Protein AF-A0A7S0VS73-F1 (afdb_monomer_lite)

pLDDT: mean 84.24, std 13.71, range [42.16, 97.25]

Organism: NCBI:txid464990

Foldseek 3Di:
DPPVPWDWDWAQAKDKDAPDPVLQCVVQQDPPPDAAEDEAEDEDPPQFFDQPLVPDPCVVRSIGIGHGRKIKTQPDDWDWDQDPNGIHTYTYIYIDHPPVDDDPQCVLQVLLVVLLVVLVVLLVVLVVVLVVVPPPDDPDPPDVCVVVVLSVVSVVLSVVSVPDDSNQCVPVVSVVVSVVVSVVSSVVSVVVVVVVVVVVD

Secondary structure (DSSP, 8-state):
--TTS--EEEE-S-EEEES-HHHHHHTT--TTSPPEEEEEEE--SSSPPEE-TTT-S-GGG-EEEEPTTEEEEE-S--EEEEETTEEEEEEEEEEE--TTPPPHHHHHHHHHHHHHHHHHHHHHHHHHHHHHT----SSS---HHHHHHHHHHHHHHHHHHHHS-HHHHTSHHHHHHHHHHHHHHHHHHHHHHHHHHHTT-

Structure (mmCIF, N/CA/C/O backbone):
data_AF-A0A7S0VS73-F1
#
_entry.id   AF-A0A7S0VS73-F1
#
loop_
_atom_site.group_PDB
_atom_site.id
_atom_site.type_symbol
_atom_site.label_atom_id
_atom_site.label_alt_id
_atom_site.label_comp_id
_atom_site.label_asym_id
_atom_site.label_entity_id
_atom_site.label_seq_id
_atom_site.pdbx_PDB_ins_code
_atom_site.Cartn_x
_atom_site.Cartn_y
_atom_site.Cartn_z
_atom_site.occupancy
_atom_site.B_iso_or_equiv
_atom_site.auth_seq_id
_atom_site.auth_comp_id
_atom_site.auth_asym_id
_atom_site.auth_atom_id
_atom_site.pdbx_PDB_model_num
ATOM 1 N N . SER A 1 1 ? -2.952 15.881 23.500 1.00 66.25 1 SER A N 1
ATOM 2 C CA . SER A 1 1 ? -2.900 16.396 22.123 1.00 66.25 1 SER A CA 1
ATOM 3 C C . SER A 1 1 ? -1.443 16.527 21.759 1.00 66.25 1 SER A C 1
ATOM 5 O O . SER A 1 1 ? -0.664 16.840 22.656 1.00 66.25 1 SER A O 1
ATOM 7 N N . ASP A 1 2 ? -1.074 16.268 20.514 1.00 79.00 2 ASP A N 1
ATOM 8 C CA . ASP A 1 2 ? 0.262 16.590 20.019 1.00 79.00 2 ASP A CA 1
ATOM 9 C C . ASP A 1 2 ? 0.428 18.109 19.803 1.00 79.00 2 ASP A C 1
ATOM 11 O O . ASP A 1 2 ? -0.462 18.906 20.124 1.00 79.00 2 ASP A O 1
ATOM 15 N N . GLN A 1 3 ? 1.583 18.510 19.266 1.00 79.19 3 GLN A N 1
ATOM 16 C CA . GLN A 1 3 ? 1.916 19.910 18.974 1.00 79.19 3 GLN A CA 1
ATOM 17 C C . GLN A 1 3 ? 0.973 20.553 17.942 1.00 79.19 3 GLN A C 1
ATOM 19 O O . GLN A 1 3 ? 0.845 21.774 17.913 1.00 79.19 3 GLN A O 1
ATOM 24 N N . ASN A 1 4 ? 0.276 19.741 17.144 1.00 78.12 4 ASN A N 1
ATOM 25 C CA . ASN A 1 4 ? -0.665 20.175 16.116 1.00 78.12 4 ASN A CA 1
ATOM 26 C C . ASN A 1 4 ? -2.122 20.140 16.611 1.00 78.12 4 ASN A C 1
ATOM 28 O O . ASN A 1 4 ? -3.047 20.353 15.831 1.00 78.12 4 ASN A O 1
ATOM 32 N N . GLY A 1 5 ? -2.351 19.853 17.897 1.00 80.00 5 GLY A N 1
ATOM 33 C CA . GLY A 1 5 ? -3.689 19.755 18.479 1.00 80.00 5 GLY A CA 1
ATOM 34 C C . GLY A 1 5 ? -4.418 18.444 18.171 1.00 80.00 5 GLY A C 1
ATOM 35 O O . GLY A 1 5 ? -5.541 18.263 18.647 1.00 80.00 5 GLY A O 1
ATOM 36 N N . CYS A 1 6 ? -3.782 17.505 17.466 1.00 78.88 6 CYS A N 1
ATOM 37 C CA . CYS A 1 6 ? -4.359 16.204 17.155 1.00 78.88 6 CYS A CA 1
ATOM 38 C C . CYS A 1 6 ? -4.375 15.328 18.413 1.00 78.88 6 CYS A C 1
ATOM 40 O O . CYS A 1 6 ? -3.466 15.359 19.253 1.00 78.88 6 CYS A O 1
ATOM 42 N N . LYS A 1 7 ? -5.445 14.554 18.590 1.00 90.69 7 LYS A N 1
ATOM 43 C CA . LYS A 1 7 ? -5.607 13.627 19.714 1.00 90.69 7 LYS A CA 1
ATOM 44 C C . LYS A 1 7 ? -5.851 12.245 19.142 1.00 90.69 7 LYS A C 1
ATOM 46 O O . LYS A 1 7 ? -6.908 11.996 18.582 1.00 90.69 7 LYS A O 1
ATOM 51 N N . GLY A 1 8 ? -4.878 11.361 19.284 1.00 90.88 8 GLY A N 1
ATOM 52 C CA . GLY A 1 8 ? -4.939 10.041 18.685 1.00 90.88 8 GLY A CA 1
ATOM 53 C C . GLY A 1 8 ? -3.765 9.173 19.096 1.00 90.88 8 GLY A C 1
ATOM 54 O O . GLY A 1 8 ? -2.918 9.598 19.886 1.00 90.88 8 GLY A O 1
ATOM 55 N N . VAL A 1 9 ? -3.746 7.960 18.564 1.00 91.62 9 VAL A N 1
ATOM 56 C CA . VAL A 1 9 ? -2.702 6.957 18.779 1.00 91.62 9 VAL A CA 1
ATOM 57 C C . VAL A 1 9 ? -2.487 6.158 17.498 1.00 91.62 9 VAL A C 1
ATOM 59 O O . VAL A 1 9 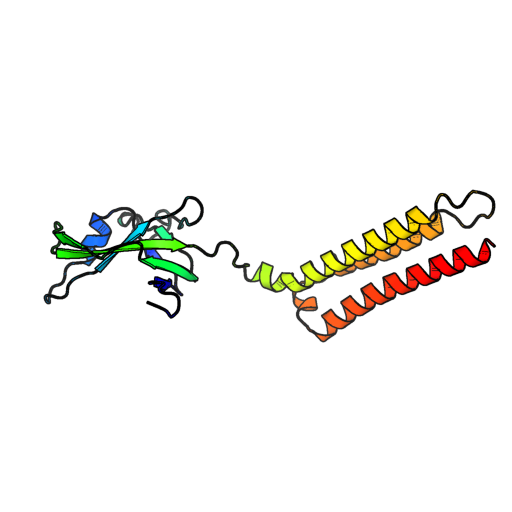? -3.377 6.069 16.656 1.00 91.62 9 VAL A O 1
ATOM 62 N N . VAL A 1 10 ? -1.312 5.552 17.369 1.00 91.44 10 VAL A N 1
ATOM 63 C CA . VAL A 1 10 ? -1.025 4.569 16.321 1.00 91.44 10 VAL A CA 1
ATOM 64 C C . VAL A 1 10 ? -0.957 3.202 16.978 1.00 91.44 10 VAL A C 1
ATOM 66 O O . VAL A 1 10 ? -0.183 3.014 17.917 1.00 91.44 10 VAL A O 1
A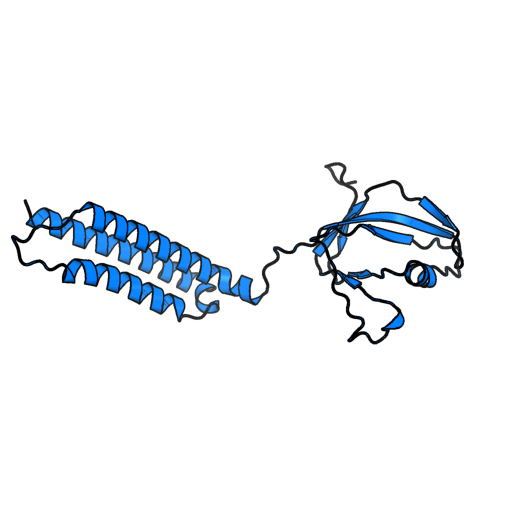TOM 69 N N . GLU A 1 11 ? -1.763 2.266 16.487 1.00 92.44 11 GLU A N 1
ATOM 70 C CA . GLU A 1 11 ? -1.707 0.873 16.913 1.00 92.44 11 GLU A CA 1
ATOM 71 C C . GLU A 1 11 ? -0.632 0.145 16.103 1.00 92.44 11 GLU A C 1
ATOM 73 O O . GLU A 1 11 ? -0.686 0.110 14.875 1.00 92.44 11 GLU A O 1
ATOM 78 N N . TYR A 1 12 ? 0.376 -0.401 16.780 1.00 90.00 12 TYR A N 1
ATOM 79 C CA . TYR A 1 12 ? 1.504 -1.066 16.121 1.00 90.00 12 TYR A CA 1
ATOM 80 C C . TYR A 1 12 ? 1.213 -2.532 15.805 1.00 90.00 12 TYR A C 1
ATOM 82 O O . TYR A 1 12 ? 1.850 -3.088 14.913 1.00 90.00 12 TYR A O 1
ATOM 90 N N . GLY A 1 13 ? 0.297 -3.162 16.541 1.00 91.19 13 GLY A N 1
ATOM 91 C CA . GLY A 1 13 ? -0.111 -4.544 16.339 1.00 91.19 13 GLY A CA 1
ATOM 92 C C . GLY A 1 13 ? -1.370 -4.684 15.488 1.00 91.19 13 GLY A C 1
ATOM 93 O O . GLY A 1 13 ? -1.942 -3.714 14.997 1.00 91.19 13 GLY A O 1
ATOM 94 N N . LEU A 1 14 ? -1.819 -5.929 15.328 1.00 93.25 14 LEU A N 1
ATOM 95 C CA . LEU A 1 14 ? -3.171 -6.200 14.846 1.00 93.25 14 LEU A CA 1
ATOM 96 C C . LEU A 1 14 ? -4.172 -5.746 15.909 1.00 93.25 14 LEU A C 1
ATOM 98 O O . LEU A 1 14 ? -4.031 -6.102 17.080 1.00 93.25 14 LEU A O 1
ATOM 102 N N . MET A 1 15 ? -5.191 -4.996 15.498 1.00 93.62 15 MET A N 1
ATOM 103 C CA . MET A 1 15 ? -6.240 -4.547 16.407 1.00 93.62 15 MET A CA 1
ATOM 104 C C . MET A 1 15 ? -7.495 -5.388 16.203 1.00 93.62 15 MET A C 1
ATOM 106 O O . MET A 1 15 ? -8.141 -5.307 15.157 1.00 93.62 15 MET A O 1
ATOM 110 N N . SER A 1 16 ? -7.838 -6.176 17.216 1.00 93.75 16 SER A N 1
ATOM 111 C CA . SER A 1 16 ? -9.082 -6.940 17.261 1.00 93.75 16 SER A CA 1
ATOM 112 C C . SER A 1 16 ? -10.244 -6.030 17.662 1.00 93.75 16 SER A C 1
ATOM 114 O O . SER A 1 16 ? -10.165 -5.305 18.656 1.00 93.75 16 SER A O 1
ATOM 116 N N . THR A 1 17 ? -11.311 -6.029 16.867 1.00 94.38 17 THR A N 1
ATOM 117 C CA . THR A 1 17 ? -12.522 -5.226 17.088 1.00 94.38 17 THR A CA 1
ATOM 118 C C . THR A 1 17 ? -13.767 -6.057 16.785 1.00 94.38 17 THR A C 1
ATOM 120 O O . THR A 1 17 ? -13.679 -7.124 16.189 1.00 94.38 17 THR A O 1
ATOM 123 N N . THR A 1 18 ? -14.947 -5.586 17.183 1.00 93.56 18 THR A N 1
ATOM 124 C CA . THR A 1 18 ? -16.222 -6.260 16.898 1.00 93.56 18 THR A CA 1
ATOM 125 C C . THR A 1 18 ? -17.276 -5.240 16.493 1.00 93.56 18 THR A C 1
ATOM 127 O O . THR A 1 18 ? -17.273 -4.103 16.971 1.00 93.56 18 THR A O 1
ATOM 130 N N . THR A 1 19 ? -18.199 -5.644 15.621 1.00 90.75 19 THR A N 1
ATOM 131 C CA . THR A 1 19 ? -19.398 -4.856 15.299 1.00 90.75 19 THR A CA 1
ATOM 132 C C . THR A 1 19 ? -20.494 -5.002 16.357 1.00 90.75 19 THR A C 1
ATOM 134 O O . THR A 1 19 ? -21.419 -4.191 16.399 1.00 90.75 19 THR A O 1
ATOM 137 N N . ALA A 1 20 ? -20.399 -6.008 17.231 1.00 90.69 20 ALA A N 1
ATOM 138 C CA . ALA A 1 20 ? -21.368 -6.264 18.287 1.00 90.69 20 ALA A CA 1
ATOM 139 C C . ALA A 1 20 ? -20.996 -5.502 19.572 1.00 90.69 20 ALA A C 1
ATOM 141 O O . ALA A 1 20 ? -20.111 -5.905 20.330 1.00 90.69 20 ALA A O 1
ATOM 142 N N . ARG A 1 21 ? -21.712 -4.406 19.863 1.00 87.31 21 ARG A N 1
ATOM 143 C CA . ARG A 1 21 ? -21.471 -3.570 21.059 1.00 87.31 21 ARG A CA 1
ATOM 144 C C . ARG A 1 21 ? -21.536 -4.367 22.368 1.00 87.31 21 ARG A C 1
ATOM 146 O O . ARG A 1 21 ? -20.730 -4.144 23.272 1.00 87.31 21 ARG A O 1
ATOM 153 N N . ASP A 1 22 ? -22.460 -5.316 22.460 1.00 87.00 22 ASP A N 1
ATOM 154 C CA . ASP A 1 22 ? -22.608 -6.170 23.642 1.00 87.00 22 ASP A CA 1
ATOM 155 C C . ASP A 1 22 ? -21.367 -7.046 23.870 1.00 87.00 22 ASP A C 1
ATOM 157 O O . ASP A 1 22 ? -20.925 -7.214 25.004 1.00 87.00 22 ASP A O 1
ATOM 161 N N . MET A 1 23 ? -20.720 -7.522 22.800 1.00 88.19 23 MET A N 1
ATOM 162 C CA . MET A 1 23 ? -19.474 -8.287 22.914 1.00 88.19 23 MET A CA 1
ATOM 163 C C . MET A 1 23 ? -18.313 -7.421 23.403 1.00 88.19 23 MET A C 1
ATOM 165 O O . MET A 1 23 ? -17.583 -7.840 24.300 1.00 88.19 23 MET A O 1
ATOM 169 N N . ALA A 1 24 ? -18.185 -6.185 22.910 1.00 86.56 24 ALA A N 1
ATOM 170 C CA . ALA A 1 24 ? -17.170 -5.250 23.402 1.00 86.56 24 ALA A CA 1
ATOM 171 C C . ALA A 1 24 ? -17.367 -4.915 24.895 1.00 86.56 24 ALA A C 1
ATOM 173 O O . ALA A 1 24 ? -16.414 -4.842 25.674 1.00 86.56 24 ALA A O 1
ATOM 174 N N . THR A 1 25 ? -18.619 -4.745 25.321 1.00 85.94 25 THR A N 1
ATOM 175 C CA . THR A 1 25 ? -18.954 -4.393 26.710 1.00 85.94 25 THR A CA 1
ATOM 176 C C . THR A 1 25 ? -18.922 -5.592 27.661 1.00 85.94 25 THR A C 1
ATOM 178 O O . THR A 1 25 ? -18.689 -5.412 28.854 1.00 85.94 25 THR A O 1
ATOM 181 N N . LYS A 1 26 ? -19.034 -6.831 27.172 1.00 82.38 26 LYS A N 1
ATOM 182 C CA . LYS A 1 26 ? -18.851 -8.049 27.983 1.00 82.38 26 LYS A CA 1
ATOM 183 C C . LYS A 1 26 ? -17.480 -8.097 28.670 1.00 82.38 26 LYS A C 1
ATOM 185 O O . LYS A 1 26 ? -17.372 -8.530 29.817 1.00 82.38 26 LYS A O 1
ATOM 190 N N . TYR A 1 27 ? -16.448 -7.582 28.003 1.00 75.00 27 TYR A N 1
ATOM 191 C CA . TYR A 1 27 ? -15.086 -7.467 28.538 1.00 75.00 27 TYR A CA 1
ATOM 192 C C . TYR A 1 27 ? -14.908 -6.326 29.551 1.00 75.00 27 TYR A C 1
ATOM 194 O O . TYR A 1 27 ? -13.864 -6.207 30.187 1.00 75.00 27 TYR A O 1
ATOM 202 N N . SER A 1 28 ? -15.939 -5.501 29.747 1.00 69.50 28 SER A N 1
ATOM 203 C CA . SER A 1 28 ? -15.905 -4.310 30.600 1.00 69.50 28 SER A CA 1
ATOM 204 C C . SER A 1 28 ? -16.211 -4.577 32.081 1.00 69.50 28 SER A C 1
ATOM 206 O O . SER A 1 28 ? -16.206 -3.644 32.891 1.00 69.50 28 SER A O 1
ATOM 208 N N . LEU A 1 29 ? -16.459 -5.839 32.457 1.00 64.56 29 LEU A N 1
ATOM 209 C CA . LEU A 1 29 ? -16.772 -6.254 33.827 1.00 64.56 29 LEU A CA 1
ATOM 210 C C . LEU A 1 29 ? -15.588 -5.995 34.764 1.00 64.56 29 LEU A C 1
ATOM 212 O O . LEU A 1 29 ? -14.685 -6.812 34.942 1.00 64.56 29 LEU A O 1
ATOM 216 N N . SER A 1 30 ? -15.615 -4.838 35.406 1.00 55.69 30 SER A N 1
ATOM 217 C CA . SER A 1 30 ? -14.577 -4.419 36.332 1.00 55.69 30 SER A CA 1
ATOM 218 C C . SER A 1 30 ? -14.937 -4.901 37.733 1.00 55.69 30 SER A C 1
ATOM 220 O O . SER A 1 30 ? -15.723 -4.262 38.428 1.00 55.69 30 SER A O 1
ATOM 222 N N . LYS A 1 31 ? -14.358 -6.029 38.165 1.00 56.47 31 LYS A N 1
ATOM 223 C CA . LYS A 1 31 ? -14.542 -6.554 39.533 1.00 56.47 31 LYS A CA 1
ATOM 224 C C . LYS A 1 31 ? -14.008 -5.615 40.633 1.00 56.47 31 LYS A C 1
ATOM 226 O O . LYS A 1 31 ? -14.433 -5.745 41.773 1.00 56.47 31 LYS A O 1
ATOM 231 N N . ASP A 1 32 ? -13.184 -4.621 40.277 1.00 58.50 32 ASP A N 1
ATOM 232 C CA . ASP A 1 32 ? -12.441 -3.770 41.225 1.00 58.50 32 ASP A CA 1
ATOM 233 C C . ASP A 1 32 ? -12.709 -2.257 41.076 1.00 58.50 32 ASP A C 1
ATOM 235 O O . ASP A 1 32 ? -11.829 -1.435 41.329 1.00 58.50 32 ASP A O 1
ATOM 239 N N . GLY A 1 33 ? -13.887 -1.843 40.594 1.00 55.84 33 GLY A N 1
ATOM 240 C CA . GLY A 1 33 ? -14.244 -0.413 40.501 1.00 55.84 33 GLY A CA 1
ATOM 241 C C . GLY A 1 33 ? -13.435 0.406 39.480 1.00 55.84 33 GLY A C 1
ATOM 242 O O . GLY A 1 33 ? -13.584 1.628 39.401 1.00 55.84 33 GLY A O 1
ATOM 243 N N . LYS A 1 34 ? -12.596 -0.250 38.669 1.00 61.19 34 LYS A N 1
ATOM 244 C CA . LYS A 1 34 ? -11.994 0.348 37.472 1.00 61.19 34 LYS A CA 1
ATOM 245 C C . LYS A 1 34 ? -13.105 0.638 36.458 1.00 61.19 34 LYS A C 1
ATOM 247 O O . LYS A 1 34 ? -14.104 -0.066 36.408 1.00 61.19 34 LYS A O 1
ATOM 252 N N . ARG A 1 35 ? -12.976 1.714 35.686 1.00 68.44 35 ARG A N 1
ATOM 253 C CA . ARG A 1 35 ? -13.910 2.015 34.593 1.00 68.44 35 ARG A CA 1
ATOM 254 C C . ARG A 1 35 ? -13.337 1.404 33.327 1.00 68.44 35 ARG A C 1
ATOM 256 O O . ARG A 1 35 ? -12.191 1.695 32.991 1.00 68.44 35 ARG A O 1
ATOM 263 N N . ALA A 1 36 ? -14.107 0.560 32.657 1.00 83.12 36 ALA A N 1
ATOM 264 C CA . ALA A 1 36 ? -13.723 0.045 31.355 1.00 83.12 36 ALA A CA 1
ATOM 265 C C . ALA A 1 36 ? -13.861 1.132 30.284 1.00 83.12 36 ALA A C 1
ATOM 267 O O . ALA A 1 36 ? -14.746 1.990 30.369 1.00 83.12 36 ALA A O 1
ATOM 268 N N . THR A 1 37 ? -12.993 1.072 29.280 1.00 89.06 37 THR A N 1
ATOM 269 C CA . THR A 1 37 ? -13.001 1.982 28.135 1.00 89.06 37 THR A CA 1
ATOM 270 C C . THR A 1 37 ? -13.398 1.201 26.894 1.00 89.06 37 THR A C 1
ATOM 272 O O . THR A 1 37 ? -12.818 0.155 26.618 1.00 89.06 37 THR A O 1
ATOM 275 N N . VAL A 1 38 ? -14.360 1.725 26.142 1.00 92.31 38 VAL A N 1
ATOM 276 C CA . VAL A 1 38 ? -14.767 1.199 24.839 1.00 92.31 38 VAL A CA 1
ATOM 277 C C . VAL A 1 38 ? -14.377 2.223 23.781 1.00 92.31 38 VAL A C 1
ATOM 279 O O . VAL A 1 38 ? -14.784 3.383 23.852 1.00 92.31 38 VAL A O 1
ATOM 282 N N . PHE A 1 39 ? -13.583 1.796 22.802 1.00 94.44 39 PHE A N 1
ATOM 283 C CA . PHE A 1 39 ? -13.284 2.600 21.622 1.00 94.44 39 PHE A CA 1
ATOM 284 C C . PHE A 1 39 ? -14.377 2.368 20.583 1.00 94.44 39 PHE A C 1
ATOM 286 O O . PHE A 1 39 ? -14.513 1.271 20.046 1.00 94.44 39 PHE A O 1
ATOM 293 N N . GLU A 1 40 ? -15.182 3.394 20.328 1.00 94.81 40 GLU A N 1
ATOM 294 C CA . GLU A 1 40 ? -16.194 3.368 19.276 1.00 94.81 40 GLU A CA 1
ATOM 295 C C . GLU A 1 40 ? -15.560 3.908 18.000 1.00 94.81 40 GLU A C 1
ATOM 297 O O . GLU A 1 40 ? -15.368 5.113 17.853 1.00 94.81 40 GLU A O 1
ATOM 302 N N . ILE A 1 41 ? -15.163 2.998 17.114 1.00 95.50 41 ILE A N 1
ATOM 303 C CA . ILE A 1 41 ? -14.351 3.322 15.944 1.00 95.50 41 ILE A CA 1
ATOM 304 C C . ILE A 1 41 ? -15.255 3.443 14.719 1.00 95.50 41 ILE A C 1
ATOM 306 O O . ILE A 1 41 ? -15.821 2.460 14.243 1.00 95.50 41 ILE A O 1
ATOM 310 N N . GLU A 1 42 ? -15.358 4.653 14.182 1.00 94.00 42 GLU A N 1
ATOM 311 C CA . GLU A 1 42 ? -15.970 4.911 12.887 1.00 94.00 42 GLU A CA 1
ATOM 312 C C . GLU A 1 42 ? -15.029 4.456 11.765 1.00 94.00 42 GLU A C 1
ATOM 314 O O . GLU A 1 42 ? -13.848 4.822 11.719 1.00 94.00 42 GLU A O 1
ATOM 319 N N . VAL A 1 43 ? -15.575 3.660 10.846 1.00 92.00 43 VAL A N 1
ATOM 320 C CA . VAL A 1 43 ? -14.838 3.025 9.753 1.00 92.00 43 VAL A CA 1
ATOM 321 C C . VAL A 1 43 ? -15.286 3.611 8.417 1.00 92.00 43 VAL A C 1
ATOM 323 O O . VAL A 1 43 ? -16.464 3.560 8.063 1.00 92.00 43 VAL A O 1
ATOM 326 N N . GLY A 1 44 ? -14.336 4.154 7.653 1.00 86.81 44 GLY A N 1
ATOM 327 C CA . GLY A 1 44 ? -14.583 4.646 6.298 1.00 86.81 44 GLY A CA 1
ATOM 328 C C . GLY A 1 44 ? -14.805 3.517 5.283 1.00 86.81 44 GLY A C 1
ATOM 329 O O . GLY A 1 44 ? -14.518 2.349 5.534 1.00 86.81 44 GLY A O 1
ATOM 330 N N . GLN A 1 45 ? -15.273 3.854 4.075 1.00 85.31 45 GLN A N 1
ATOM 331 C CA . GLN A 1 45 ? -15.434 2.864 2.998 1.00 85.31 45 GLN A CA 1
ATOM 332 C C . GLN A 1 45 ? -14.115 2.153 2.651 1.00 85.31 45 GLN A C 1
ATOM 334 O O . GLN A 1 45 ? -14.144 0.972 2.308 1.00 85.31 45 GLN A O 1
ATOM 339 N N . VAL A 1 46 ? -12.994 2.873 2.735 1.00 83.88 46 VAL A N 1
ATOM 340 C CA . VAL A 1 46 ? -11.654 2.364 2.417 1.00 83.88 46 VAL A CA 1
ATOM 341 C C . VAL A 1 46 ? -10.947 1.769 3.637 1.00 83.88 46 VAL A C 1
ATOM 343 O O . VAL A 1 46 ? -10.247 0.776 3.499 1.00 83.88 46 VAL A O 1
ATOM 346 N N . ASP A 1 47 ? -11.181 2.302 4.836 1.00 86.56 47 ASP A N 1
ATOM 347 C CA . ASP A 1 47 ? -10.444 1.961 6.063 1.00 86.56 47 ASP A CA 1
ATOM 348 C C . ASP A 1 47 ? -10.952 0.684 6.761 1.00 86.56 47 ASP A C 1
ATOM 350 O O . ASP A 1 47 ? -11.067 0.639 7.982 1.00 86.56 47 ASP A O 1
ATOM 354 N N . ARG A 1 48 ? -11.313 -0.354 6.000 1.00 84.38 48 ARG A N 1
ATOM 355 C CA . ARG A 1 48 ? -11.986 -1.549 6.535 1.00 84.38 48 ARG A CA 1
ATOM 356 C C . ARG A 1 48 ? -11.011 -2.584 7.091 1.00 84.38 48 ARG A C 1
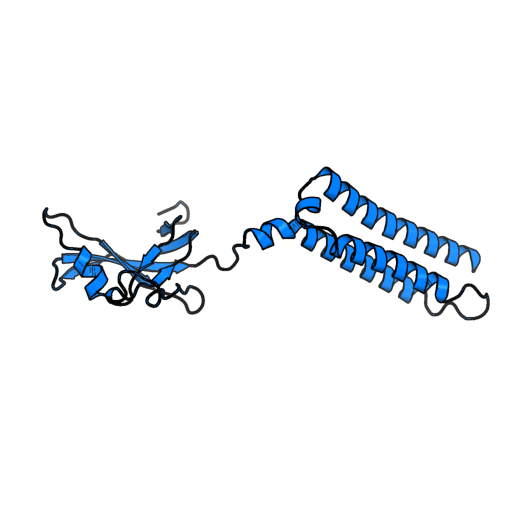ATOM 358 O O . ARG A 1 48 ? -9.989 -2.881 6.479 1.00 84.38 48 ARG A O 1
ATOM 365 N N . GLY A 1 49 ? -11.401 -3.200 8.203 1.00 89.62 49 GLY A N 1
ATOM 366 C CA . GLY A 1 49 ? -10.766 -4.409 8.723 1.00 89.62 49 GLY A CA 1
ATOM 367 C C . GLY A 1 49 ? -11.252 -5.679 8.023 1.00 89.62 49 GLY A C 1
ATOM 368 O O . GLY A 1 49 ? -12.233 -5.672 7.273 1.00 89.62 49 GLY A O 1
ATOM 369 N N . ALA A 1 50 ? -10.570 -6.788 8.291 1.00 91.94 50 ALA A N 1
ATOM 370 C CA . ALA A 1 50 ? -10.925 -8.106 7.784 1.00 91.94 50 ALA A CA 1
ATOM 371 C C . ALA A 1 50 ? -11.829 -8.844 8.779 1.00 91.94 50 ALA A C 1
ATOM 373 O O . ALA A 1 50 ? -11.479 -8.984 9.948 1.00 91.94 50 ALA A O 1
ATOM 374 N N . ASN A 1 51 ? -12.969 -9.362 8.314 1.00 93.50 51 ASN A N 1
ATOM 375 C CA . ASN A 1 51 ? -13.763 -10.306 9.098 1.00 93.50 51 ASN A CA 1
ATOM 376 C C . ASN A 1 51 ? -13.078 -11.679 9.081 1.00 93.50 51 ASN A C 1
ATOM 378 O O . ASN A 1 51 ? -12.909 -12.273 8.011 1.00 93.50 51 ASN A O 1
ATOM 382 N N . ILE A 1 52 ? -12.708 -12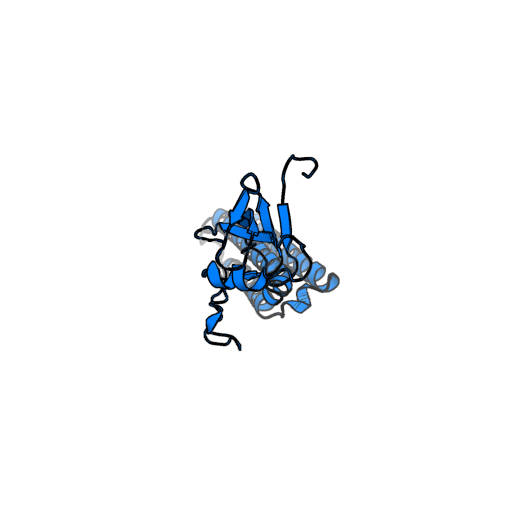.183 10.257 1.00 94.50 52 ILE A N 1
ATOM 383 C CA . ILE A 1 52 ? -11.984 -13.456 10.392 1.00 94.50 52 ILE A CA 1
ATOM 384 C C . ILE A 1 52 ? -12.816 -14.559 11.051 1.00 94.50 52 ILE A C 1
ATOM 386 O O . ILE A 1 52 ? -12.288 -15.594 11.450 1.00 94.50 52 ILE A O 1
ATOM 390 N N . ARG A 1 53 ? -14.144 -14.393 11.109 1.00 93.44 53 ARG A N 1
ATOM 391 C CA . ARG A 1 53 ? -15.067 -15.363 11.720 1.00 93.44 53 ARG A CA 1
ATOM 392 C C . ARG A 1 53 ? -14.897 -16.789 11.186 1.00 93.44 53 ARG A C 1
ATOM 394 O O . ARG A 1 53 ? -15.093 -17.743 11.927 1.00 93.44 53 ARG A O 1
ATOM 401 N N . TRP A 1 54 ? -14.550 -16.937 9.909 1.00 93.12 54 TRP A N 1
ATOM 402 C CA . TRP A 1 54 ? -14.406 -18.233 9.241 1.00 93.12 54 TRP A CA 1
ATOM 403 C C . TRP A 1 54 ? -13.208 -19.062 9.736 1.00 93.12 54 TRP A C 1
ATOM 405 O O . TRP A 1 54 ? -13.219 -20.280 9.568 1.00 93.12 54 TRP A O 1
ATOM 415 N N . CYS A 1 55 ? -12.192 -18.428 10.330 1.00 92.88 55 CYS A N 1
ATOM 416 C CA . CYS A 1 55 ? -10.996 -19.091 10.863 1.00 92.88 55 CYS A CA 1
ATOM 417 C C . CYS A 1 55 ? -10.717 -18.794 12.341 1.00 92.88 55 CYS A C 1
ATOM 419 O O . CYS A 1 55 ? -9.754 -19.331 12.890 1.00 92.88 55 CYS A O 1
ATOM 421 N N . SER A 1 56 ? -11.531 -17.956 12.986 1.00 91.81 56 SER A N 1
ATOM 422 C CA . SER A 1 56 ? -11.370 -17.628 14.400 1.00 91.81 56 SER A CA 1
ATOM 423 C C . SER A 1 56 ? -11.711 -18.824 15.293 1.00 91.81 56 SER A C 1
ATOM 425 O O . SER A 1 56 ? -12.616 -19.608 15.004 1.00 91.81 56 SER A O 1
ATOM 427 N N . GLN A 1 57 ? -10.995 -18.940 16.413 1.00 93.50 57 GLN A N 1
ATOM 428 C CA . GLN A 1 57 ? -11.332 -19.872 17.495 1.00 93.50 57 GLN A CA 1
ATOM 429 C C . GLN A 1 57 ? -12.583 -19.426 18.270 1.00 93.50 57 GLN A C 1
ATOM 431 O O . GLN A 1 57 ? -13.197 -20.253 18.941 1.00 93.50 57 GLN A O 1
ATOM 436 N N . HIS A 1 58 ? -12.983 -18.155 18.120 1.00 91.12 58 HIS A N 1
ATOM 437 C CA . HIS A 1 58 ? -14.164 -17.547 18.734 1.00 91.12 58 HIS A CA 1
ATOM 438 C C . HIS A 1 58 ? -15.092 -16.911 17.676 1.00 91.12 58 HIS A C 1
ATOM 440 O O . HIS A 1 58 ? -15.222 -15.685 17.602 1.00 91.12 58 HIS A O 1
ATOM 446 N N . PRO A 1 59 ? -15.748 -17.706 16.803 1.00 90.44 59 PRO A N 1
ATOM 447 C CA . PRO A 1 59 ? -16.607 -17.177 15.739 1.00 90.44 59 PRO A CA 1
ATOM 448 C C . PRO A 1 59 ? -17.771 -16.303 16.235 1.00 90.44 59 PRO A C 1
ATOM 450 O O . PRO A 1 59 ? -18.305 -15.490 15.478 1.00 90.44 59 PRO A O 1
ATOM 453 N N . GLU A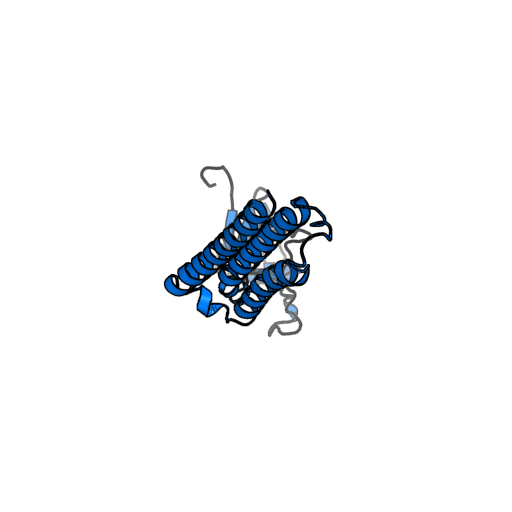 1 60 ? -18.197 -16.491 17.482 1.00 89.94 60 GLU A N 1
ATOM 454 C CA . GLU A 1 60 ? -19.254 -15.732 18.148 1.00 89.94 60 GLU A CA 1
ATOM 455 C C . GLU A 1 60 ? -18.877 -14.279 18.465 1.00 89.94 60 GLU A C 1
ATOM 457 O O . GLU A 1 60 ? -19.767 -13.471 18.714 1.00 89.94 60 GLU A O 1
ATOM 462 N N . GLU A 1 61 ? -17.589 -13.931 18.447 1.00 89.12 61 GLU A N 1
ATOM 463 C CA . GLU A 1 61 ? -17.124 -12.567 18.735 1.00 89.12 61 GLU A CA 1
ATOM 464 C C . GLU A 1 61 ? -17.268 -11.618 17.546 1.00 89.12 61 GLU A C 1
ATOM 466 O O . GLU A 1 61 ? -17.143 -10.403 17.706 1.00 89.12 61 GLU A O 1
ATOM 471 N N . GLU A 1 62 ? -17.567 -12.164 16.362 1.00 90.69 62 GLU A N 1
ATOM 472 C CA . GLU A 1 62 ? -17.704 -11.406 15.112 1.00 90.69 62 GLU A CA 1
ATOM 473 C C . GLU A 1 62 ? -16.498 -10.499 14.860 1.00 90.69 62 GLU A C 1
ATOM 475 O O . GLU A 1 62 ? -16.621 -9.326 14.505 1.00 90.69 62 GLU A O 1
ATOM 480 N N . GLU A 1 63 ? -15.319 -11.073 15.086 1.00 93.88 63 GLU A N 1
ATOM 481 C CA . GLU A 1 63 ? -14.060 -10.354 15.078 1.00 93.88 63 GLU A CA 1
ATOM 482 C C . GLU A 1 63 ? -13.754 -9.736 13.706 1.00 93.88 63 GLU A C 1
ATOM 484 O O . GLU A 1 63 ? -13.706 -10.409 12.665 1.00 93.88 63 GLU A O 1
ATOM 489 N N . ILE A 1 64 ? -13.508 -8.430 13.742 1.00 94.75 64 ILE A N 1
ATOM 490 C CA . ILE A 1 64 ? -12.979 -7.614 12.662 1.00 94.75 64 ILE A CA 1
ATOM 491 C C . ILE A 1 64 ? -11.566 -7.186 13.056 1.00 94.75 64 ILE A C 1
ATOM 493 O O . ILE A 1 64 ? -11.376 -6.446 14.023 1.00 94.75 64 ILE A O 1
ATOM 497 N N . VAL A 1 65 ? -10.569 -7.619 12.290 1.00 94.44 65 VAL A N 1
ATOM 498 C CA . VAL A 1 65 ? -9.164 -7.296 12.552 1.00 94.44 65 VAL A CA 1
ATOM 499 C C . VAL A 1 65 ? -8.720 -6.140 11.669 1.00 94.44 65 VAL A C 1
ATOM 501 O O . VAL A 1 65 ? -8.787 -6.224 10.440 1.00 94.44 65 VAL A O 1
ATOM 504 N N . MET A 1 66 ? -8.234 -5.068 12.290 1.00 93.50 66 MET A N 1
ATOM 505 C CA . MET A 1 66 ? -7.543 -3.984 11.590 1.00 93.50 66 MET A CA 1
ATOM 506 C C . MET A 1 66 ? -6.045 -4.299 11.484 1.00 93.50 66 MET A C 1
ATOM 508 O O . MET A 1 66 ? -5.476 -4.902 12.403 1.00 93.50 66 MET A O 1
ATOM 512 N N . PRO A 1 67 ? -5.382 -3.899 10.386 1.00 91.44 67 PRO A N 1
ATOM 513 C CA . PRO A 1 67 ? -3.970 -4.188 10.191 1.00 91.44 67 PRO A CA 1
ATOM 514 C C . PRO A 1 67 ? -3.074 -3.356 11.126 1.00 91.44 67 PRO A C 1
ATOM 516 O O . PRO A 1 67 ? -3.516 -2.343 11.681 1.00 91.44 67 PRO A O 1
ATOM 519 N N . PRO A 1 68 ? -1.792 -3.740 11.253 1.00 90.75 68 PRO A N 1
ATOM 520 C CA . PRO A 1 68 ? -0.791 -2.958 11.965 1.00 90.75 68 PRO A CA 1
ATOM 521 C C . PRO A 1 68 ? -0.649 -1.542 11.414 1.00 90.75 68 PRO A C 1
ATOM 523 O O . PRO A 1 68 ? -0.911 -1.287 10.238 1.00 90.75 68 PRO A O 1
ATOM 526 N N . LEU A 1 69 ? -0.161 -0.636 12.261 1.00 91.25 69 LEU A N 1
ATOM 527 C CA . LEU A 1 69 ? 0.045 0.781 11.950 1.00 91.25 69 LEU A CA 1
ATOM 528 C C . LEU A 1 69 ? -1.256 1.516 11.592 1.00 91.25 69 LEU A C 1
ATOM 530 O O . LEU A 1 69 ? -1.237 2.502 10.851 1.00 91.25 69 LEU A O 1
ATOM 534 N N . SER A 1 70 ? -2.385 1.049 12.129 1.00 92.25 70 SER A N 1
ATOM 535 C CA . SER A 1 70 ? -3.663 1.753 12.033 1.00 92.25 70 SER A CA 1
ATOM 536 C C . SER A 1 70 ? -3.626 3.001 12.914 1.00 92.25 70 SER A C 1
ATOM 538 O O . SER A 1 70 ? -3.337 2.924 14.110 1.00 92.25 70 SER A O 1
ATOM 540 N N . ASN A 1 71 ? -3.917 4.162 12.329 1.00 92.62 71 ASN A N 1
ATOM 541 C CA . ASN A 1 71 ? -3.970 5.420 13.065 1.00 92.62 71 ASN A CA 1
ATOM 542 C C . ASN A 1 71 ? -5.394 5.672 13.566 1.00 92.62 71 ASN A C 1
ATOM 544 O O . ASN A 1 71 ? -6.340 5.639 12.781 1.00 92.62 71 ASN A O 1
ATOM 548 N N . LEU A 1 72 ? -5.537 5.956 14.858 1.00 94.19 72 LEU A N 1
ATOM 549 C CA . LEU A 1 72 ? -6.808 6.230 15.516 1.00 94.19 72 LEU A CA 1
ATOM 550 C C . LEU A 1 72 ? -6.851 7.675 15.994 1.00 94.19 72 LEU A C 1
ATOM 552 O O . LEU A 1 72 ? -6.030 8.094 16.807 1.00 94.19 72 LEU A O 1
ATOM 556 N N . GLU A 1 73 ? -7.844 8.425 15.539 1.00 94.44 73 GLU A N 1
ATOM 557 C CA . GLU A 1 73 ? -8.071 9.813 15.932 1.00 94.44 73 GLU A CA 1
ATOM 558 C C . GLU A 1 73 ? -9.332 9.923 16.787 1.00 94.44 73 GLU A C 1
ATOM 560 O O . GLU A 1 73 ? -10.362 9.358 16.442 1.00 94.44 73 GLU A O 1
ATOM 565 N N . ILE A 1 74 ? -9.273 10.666 17.890 1.00 95.25 74 ILE A N 1
ATOM 566 C CA . ILE A 1 74 ? -10.432 10.961 18.736 1.00 95.25 74 ILE A CA 1
ATOM 567 C C . ILE A 1 74 ? -11.274 12.039 18.052 1.00 95.25 74 ILE A C 1
ATOM 569 O O . ILE A 1 74 ? -10.839 13.182 17.920 1.00 95.25 74 ILE A O 1
ATOM 573 N N . THR A 1 75 ? -12.503 11.695 17.675 1.00 94.12 75 THR A N 1
ATOM 574 C CA . THR A 1 75 ? -13.400 12.579 16.911 1.00 94.12 75 THR A CA 1
ATOM 575 C C . THR A 1 75 ? -14.313 13.431 17.788 1.00 94.12 75 THR A C 1
ATOM 577 O O . THR A 1 75 ? -14.925 14.387 17.314 1.00 94.12 75 THR A O 1
ATOM 580 N N . GLY A 1 76 ? -14.410 13.123 19.081 1.00 92.81 76 GLY A N 1
ATOM 581 C CA . GLY A 1 76 ? -15.321 13.813 19.985 1.00 92.81 76 GLY A CA 1
ATOM 582 C C . GLY A 1 76 ? -15.003 13.605 21.464 1.00 92.81 76 GLY A C 1
ATOM 583 O O . GLY A 1 76 ? -14.059 12.897 21.821 1.00 92.81 76 GLY A O 1
ATOM 584 N N . PRO A 1 77 ? -15.775 14.244 22.359 1.00 93.38 77 PRO A N 1
ATOM 585 C CA . PRO A 1 77 ? -15.613 14.052 23.791 1.00 93.38 77 PRO A CA 1
ATOM 586 C C . PRO A 1 77 ? -15.992 12.623 24.189 1.00 93.38 77 PRO A C 1
ATOM 588 O O . PRO A 1 77 ? -16.985 12.078 23.704 1.00 93.38 77 PRO A O 1
ATOM 591 N N . ALA A 1 78 ? -15.225 12.046 25.116 1.00 93.19 78 ALA A N 1
ATOM 592 C CA . ALA A 1 78 ? -15.579 10.781 25.743 1.00 93.19 78 ALA A CA 1
ATOM 593 C C . ALA A 1 78 ? -16.879 10.924 26.549 1.00 93.19 78 ALA A C 1
ATOM 595 O O . ALA A 1 78 ? -17.126 11.964 27.171 1.00 93.19 78 ALA A O 1
ATOM 596 N N . LYS A 1 79 ? -17.702 9.877 26.551 1.00 93.88 79 LYS A N 1
ATOM 597 C CA . LYS A 1 79 ? -19.004 9.846 27.225 1.00 93.88 79 LYS A CA 1
ATOM 598 C C . LYS A 1 79 ? -19.070 8.660 28.172 1.00 93.88 79 LYS A C 1
ATOM 600 O O . LYS A 1 79 ? -18.503 7.610 27.899 1.00 93.88 79 LYS A O 1
ATOM 605 N N . MET A 1 80 ? -19.762 8.830 29.292 1.00 91.31 80 MET A N 1
ATOM 606 C CA . MET A 1 80 ? -20.076 7.713 30.178 1.00 91.31 80 MET A CA 1
ATOM 607 C C . MET A 1 80 ? -21.407 7.110 29.748 1.00 91.31 80 MET A C 1
ATOM 609 O O . MET A 1 80 ? -22.395 7.834 29.628 1.00 91.31 80 MET A O 1
ATOM 613 N N . GLU A 1 81 ? -21.440 5.798 29.561 1.00 89.25 81 GLU A N 1
ATOM 614 C CA . GLU A 1 81 ? -22.646 5.064 29.194 1.00 89.25 81 GLU A CA 1
ATOM 615 C C . GLU A 1 81 ? -22.906 3.933 30.184 1.00 89.25 81 GLU A C 1
ATOM 617 O O . GLU A 1 81 ? -21.981 3.264 30.649 1.00 89.25 81 GLU A O 1
ATOM 622 N N . VAL A 1 82 ? -24.178 3.731 30.525 1.00 86.94 82 VAL A N 1
ATOM 623 C CA . VAL A 1 82 ? -24.620 2.618 31.369 1.00 86.94 82 VAL A CA 1
ATOM 624 C C . VAL A 1 82 ? -25.044 1.479 30.455 1.00 86.94 82 VAL A C 1
ATOM 626 O O . VAL A 1 82 ? -25.952 1.636 29.644 1.00 86.94 82 VAL A O 1
ATOM 629 N N . THR A 1 83 ? -24.383 0.337 30.596 1.00 84.19 83 THR A N 1
ATOM 630 C CA . THR A 1 83 ? -24.652 -0.880 29.822 1.00 84.19 83 THR A CA 1
ATOM 631 C C . THR A 1 83 ? -25.191 -1.976 30.737 1.00 84.19 83 THR A C 1
ATOM 633 O O . THR A 1 83 ? -25.144 -1.859 31.965 1.00 84.19 83 THR A O 1
ATOM 636 N N . THR A 1 84 ? -25.655 -3.080 30.153 1.00 82.62 84 THR A N 1
ATOM 637 C CA . THR A 1 84 ? -26.036 -4.304 30.883 1.00 82.62 84 THR A CA 1
ATOM 638 C C . THR A 1 84 ? -24.893 -4.873 31.732 1.00 82.62 84 THR A C 1
ATOM 640 O O . THR A 1 84 ? -25.146 -5.562 32.719 1.00 82.62 84 THR A O 1
ATOM 643 N N . HIS A 1 85 ? -23.642 -4.561 31.383 1.00 79.88 85 HIS A N 1
ATOM 644 C CA . HIS A 1 85 ? -22.429 -5.047 32.042 1.00 79.88 85 HIS A CA 1
ATOM 645 C C . HIS A 1 85 ? -21.778 -4.012 32.975 1.00 79.88 85 HIS A C 1
ATOM 647 O O . HIS A 1 85 ? -20.714 -4.268 33.537 1.00 79.88 85 HIS A O 1
ATOM 653 N N . GLY A 1 86 ? -22.417 -2.855 33.178 1.00 81.81 86 GLY A N 1
ATOM 654 C CA . GLY A 1 86 ? -21.934 -1.775 34.037 1.00 81.81 86 GLY A CA 1
ATOM 655 C C . GLY A 1 86 ? -21.659 -0.478 33.280 1.00 81.81 86 GLY A C 1
ATOM 656 O O . GLY A 1 86 ? -22.009 -0.321 32.109 1.00 81.81 86 GLY A O 1
ATOM 657 N N . THR A 1 87 ? -21.053 0.485 33.969 1.00 86.31 87 THR A N 1
ATOM 658 C CA . THR A 1 87 ? -20.763 1.804 33.398 1.00 86.31 87 THR A CA 1
ATOM 659 C C . THR A 1 87 ? -19.423 1.798 32.667 1.00 86.31 87 THR A C 1
ATOM 661 O O . THR A 1 87 ? -18.390 1.501 33.270 1.00 86.31 87 THR A O 1
ATOM 664 N N . VAL A 1 88 ? -19.428 2.188 31.393 1.00 89.81 88 VAL A N 1
ATOM 665 C CA . VAL A 1 88 ? -18.242 2.237 30.526 1.00 89.81 88 VAL A CA 1
ATOM 666 C C . VAL A 1 88 ? -17.984 3.656 30.027 1.00 89.81 88 VAL A C 1
ATOM 668 O O . VAL A 1 88 ? -18.910 4.454 29.878 1.00 89.81 88 VAL A O 1
ATOM 671 N N . MET A 1 89 ? -16.717 3.985 29.786 1.00 91.31 89 MET A N 1
ATOM 672 C CA . MET A 1 89 ? -16.326 5.213 29.100 1.00 91.31 89 MET A CA 1
ATOM 673 C C . MET A 1 89 ? -16.198 4.922 27.607 1.00 91.31 89 MET A C 1
ATOM 675 O O . MET A 1 89 ? -15.309 4.183 27.194 1.00 91.31 89 MET A O 1
ATOM 679 N N . VAL A 1 90 ? -17.067 5.515 26.801 1.00 93.44 90 VAL A N 1
ATOM 680 C CA . VAL A 1 90 ? -17.040 5.404 25.345 1.00 93.44 90 VAL A CA 1
ATOM 681 C C . VAL A 1 90 ? -16.232 6.559 24.778 1.00 93.44 90 VAL A C 1
ATOM 683 O O . VAL A 1 90 ? -16.527 7.728 25.041 1.00 93.44 90 VAL A O 1
ATOM 686 N N . VAL A 1 91 ? -15.197 6.236 24.011 1.00 95.06 91 VAL A N 1
ATOM 687 C CA . VAL A 1 91 ? -14.354 7.214 23.323 1.00 95.06 91 VAL A CA 1
ATOM 688 C C . VAL A 1 91 ? -14.630 7.094 21.825 1.00 95.06 91 VAL A C 1
ATOM 690 O O . VAL A 1 91 ? -14.285 6.063 21.244 1.00 95.06 91 VAL A O 1
ATOM 693 N N . PRO A 1 92 ? -15.252 8.108 21.197 1.00 96.25 92 PRO A N 1
ATOM 694 C CA . PRO A 1 92 ? -15.490 8.094 19.763 1.00 96.25 92 PRO A CA 1
ATOM 695 C C . PRO A 1 92 ? -14.176 8.340 19.021 1.00 96.25 92 PRO A C 1
ATOM 697 O O . PRO A 1 92 ? -13.433 9.282 19.325 1.00 96.25 92 PRO A O 1
ATOM 700 N N . MET A 1 93 ? -13.884 7.473 18.060 1.00 95.94 93 MET A N 1
ATOM 701 C CA . MET A 1 93 ? -12.663 7.500 17.273 1.00 95.94 93 MET A CA 1
ATOM 702 C C . MET A 1 93 ? -12.958 7.292 15.791 1.00 95.94 93 MET A C 1
ATOM 704 O O . MET A 1 93 ? -13.993 6.750 15.420 1.00 95.94 93 MET A O 1
ATOM 708 N N . ARG A 1 94 ? -12.016 7.675 14.937 1.00 94.69 94 ARG A N 1
ATOM 709 C CA . ARG A 1 94 ? -11.985 7.326 13.519 1.00 94.69 94 ARG A CA 1
ATOM 710 C C . ARG A 1 94 ? -10.666 6.644 13.208 1.00 94.69 94 ARG A C 1
ATOM 712 O O . ARG A 1 94 ? -9.618 7.093 13.671 1.00 94.69 94 ARG A O 1
ATOM 719 N N . VAL A 1 95 ? -10.725 5.576 12.420 1.00 94.12 95 VAL A N 1
ATOM 720 C CA . VAL A 1 95 ? -9.532 4.860 11.960 1.00 94.12 95 VAL A CA 1
ATOM 721 C C . VAL A 1 95 ? -9.117 5.321 10.565 1.00 94.12 95 VAL A C 1
ATOM 723 O O . VAL A 1 95 ? -9.958 5.566 9.701 1.00 94.12 95 VAL A O 1
ATOM 726 N N . ASN A 1 96 ? -7.809 5.427 10.353 1.00 92.06 96 ASN A N 1
ATOM 727 C CA . ASN A 1 96 ? -7.186 5.475 9.039 1.00 92.06 96 ASN A CA 1
ATOM 728 C C . ASN A 1 96 ? -6.255 4.271 8.913 1.00 92.06 96 ASN A C 1
ATOM 730 O O . ASN A 1 96 ? -5.320 4.108 9.705 1.00 92.06 96 ASN A O 1
ATOM 734 N N . VAL A 1 97 ? -6.534 3.428 7.926 1.00 88.56 97 VAL A N 1
ATOM 735 C CA . VAL A 1 97 ? -5.730 2.248 7.642 1.00 88.56 97 VAL A CA 1
ATOM 736 C C . VAL A 1 97 ? -4.715 2.606 6.563 1.00 88.56 97 VAL A C 1
ATOM 738 O O . VAL A 1 97 ? -5.075 3.041 5.468 1.00 88.56 97 VAL A O 1
ATOM 741 N N . ASN A 1 98 ? -3.427 2.384 6.834 1.00 76.38 98 ASN A N 1
ATOM 742 C CA . ASN A 1 98 ? -2.377 2.619 5.847 1.00 76.38 98 ASN A CA 1
ATOM 743 C C . ASN A 1 98 ? -2.391 1.550 4.735 1.00 76.38 98 ASN A C 1
ATOM 745 O O . ASN A 1 98 ? -1.557 0.648 4.698 1.00 76.38 98 ASN A O 1
ATOM 749 N N . LEU A 1 99 ? -3.313 1.687 3.780 1.00 68.75 99 LEU A N 1
ATOM 750 C CA . LEU A 1 99 ? -3.440 0.799 2.616 1.00 68.75 99 LEU A CA 1
ATOM 751 C C . LEU A 1 99 ? -2.285 0.927 1.609 1.00 68.75 99 LEU A C 1
ATOM 753 O O . LEU A 1 99 ? -2.214 0.158 0.657 1.00 68.75 99 LEU A O 1
ATOM 757 N N . LYS A 1 100 ? -1.404 1.922 1.773 1.00 71.56 100 LYS A N 1
ATOM 758 C CA . LYS A 1 100 ? -0.262 2.162 0.876 1.00 71.56 100 LYS A CA 1
ATOM 759 C C . LYS A 1 100 ? 1.035 1.540 1.388 1.00 71.56 100 LYS A C 1
ATOM 761 O O . LYS A 1 100 ? 2.086 1.768 0.787 1.00 71.56 100 LYS A O 1
ATOM 766 N N . SER A 1 101 ? 0.991 0.800 2.497 1.00 70.69 101 SER A N 1
ATOM 767 C CA . SER A 1 101 ? 2.153 0.038 2.936 1.00 70.69 101 SER A CA 1
ATOM 768 C C . SER A 1 101 ? 2.450 -1.048 1.910 1.00 70.69 101 SER A C 1
ATOM 770 O O . SER A 1 101 ? 1.599 -1.887 1.629 1.00 70.69 101 SER A O 1
ATOM 772 N N . LEU A 1 102 ? 3.661 -1.021 1.357 1.00 77.25 102 LEU A N 1
ATOM 773 C CA . LEU A 1 102 ? 4.145 -2.090 0.492 1.00 77.25 102 LEU A CA 1
ATOM 774 C C . LEU A 1 102 ? 4.269 -3.376 1.314 1.00 77.25 102 LEU A C 1
ATOM 776 O O . LEU A 1 102 ? 4.691 -3.343 2.475 1.00 77.25 102 LEU A O 1
ATOM 780 N N . THR A 1 103 ? 3.933 -4.503 0.700 1.00 82.31 103 THR A N 1
ATOM 781 C CA . THR A 1 103 ? 4.297 -5.828 1.210 1.00 82.31 103 THR A CA 1
ATOM 782 C C . THR A 1 103 ? 5.821 -5.992 1.235 1.00 82.31 103 THR A C 1
ATOM 784 O O . THR A 1 103 ? 6.555 -5.232 0.598 1.00 82.31 103 THR A O 1
ATOM 787 N N . MET A 1 104 ? 6.323 -6.992 1.966 1.00 83.94 104 MET A N 1
ATOM 788 C CA . MET A 1 104 ? 7.764 -7.285 2.009 1.00 83.94 104 MET A CA 1
ATOM 789 C C . MET A 1 104 ? 8.337 -7.554 0.612 1.00 83.94 104 MET A C 1
ATOM 791 O O . MET A 1 104 ? 9.404 -7.037 0.282 1.00 83.94 104 MET A O 1
ATOM 795 N N . ASP A 1 105 ? 7.594 -8.281 -0.222 1.00 87.81 105 ASP A N 1
ATOM 796 C CA . ASP A 1 105 ? 7.998 -8.612 -1.589 1.00 87.81 105 ASP A CA 1
ATOM 797 C C . ASP A 1 105 ? 8.001 -7.369 -2.488 1.00 87.81 105 ASP A C 1
ATOM 799 O O . ASP A 1 105 ? 8.950 -7.124 -3.234 1.00 87.81 105 ASP A O 1
ATOM 803 N N . GLU A 1 106 ? 6.979 -6.515 -2.378 1.00 89.25 106 GLU A N 1
ATOM 804 C CA . GLU A 1 106 ? 6.936 -5.243 -3.107 1.00 89.25 106 GLU A CA 1
ATOM 805 C C . GLU A 1 106 ? 8.046 -4.285 -2.661 1.00 89.25 106 GLU A C 1
ATOM 807 O O . GLU A 1 106 ? 8.609 -3.553 -3.482 1.00 89.25 106 GLU A O 1
ATOM 812 N N . LEU A 1 107 ? 8.391 -4.293 -1.371 1.00 89.19 107 LEU A N 1
ATOM 813 C CA . LEU A 1 107 ? 9.497 -3.511 -0.835 1.00 89.19 107 LEU A CA 1
ATOM 814 C C . LEU A 1 107 ? 10.838 -4.018 -1.377 1.00 89.19 107 LEU A C 1
ATOM 816 O O . LEU A 1 107 ? 11.655 -3.204 -1.813 1.00 89.19 107 LEU A O 1
ATOM 820 N N . ALA A 1 108 ? 11.040 -5.338 -1.413 1.00 92.44 108 ALA A N 1
ATOM 821 C CA . ALA A 1 108 ? 12.225 -5.961 -1.996 1.00 92.44 108 ALA A CA 1
ATOM 822 C C . ALA A 1 108 ? 12.342 -5.667 -3.502 1.00 92.44 108 ALA A C 1
ATOM 824 O O . ALA A 1 108 ? 13.427 -5.342 -3.986 1.00 92.44 108 ALA A O 1
ATOM 825 N N . ALA A 1 109 ? 11.226 -5.686 -4.238 1.00 95.44 109 ALA A N 1
ATOM 826 C CA . ALA A 1 109 ? 11.175 -5.386 -5.669 1.00 95.44 109 ALA A CA 1
ATOM 827 C C . ALA A 1 109 ? 11.288 -3.889 -6.005 1.00 95.44 109 ALA A C 1
ATOM 829 O O . ALA A 1 109 ? 11.501 -3.528 -7.166 1.00 95.44 109 ALA A O 1
ATOM 830 N N . ARG A 1 110 ? 11.176 -2.989 -5.019 1.00 94.75 110 ARG A N 1
ATOM 831 C CA . ARG A 1 110 ? 11.077 -1.540 -5.247 1.00 94.75 110 ARG A CA 1
ATOM 832 C C . ARG A 1 110 ? 12.239 -0.971 -6.060 1.00 94.75 110 ARG A C 1
ATOM 834 O O . ARG A 1 110 ? 12.002 -0.196 -6.986 1.00 94.75 110 ARG A O 1
ATOM 841 N N . ARG A 1 111 ? 13.486 -1.337 -5.741 1.00 95.69 111 ARG A N 1
ATOM 842 C CA . ARG A 1 111 ? 14.668 -0.843 -6.475 1.00 95.69 111 ARG A CA 1
ATOM 843 C C . ARG A 1 111 ? 14.689 -1.339 -7.920 1.00 95.69 111 ARG A C 1
ATOM 845 O O . ARG A 1 111 ? 14.909 -0.538 -8.825 1.00 95.69 111 ARG A O 1
ATOM 852 N N . LYS A 1 112 ? 14.381 -2.621 -8.144 1.00 96.62 112 LYS A N 1
ATOM 853 C CA . LYS A 1 112 ? 14.225 -3.197 -9.488 1.00 96.62 112 LYS A CA 1
ATOM 854 C C . LYS A 1 112 ? 13.157 -2.447 -10.288 1.00 96.62 112 LYS A C 1
ATOM 856 O O . LYS A 1 112 ? 13.414 -2.034 -11.414 1.00 96.62 112 LYS A O 1
ATOM 861 N N . ASN A 1 113 ? 11.990 -2.206 -9.691 1.00 96.00 113 ASN A N 1
ATOM 862 C CA . ASN A 1 113 ? 10.883 -1.506 -10.346 1.00 96.00 113 ASN A CA 1
ATOM 863 C C . ASN A 1 113 ? 11.255 -0.066 -10.733 1.00 96.00 113 ASN A C 1
ATOM 865 O O . ASN A 1 113 ? 10.981 0.354 -11.855 1.00 96.00 113 ASN A O 1
ATOM 869 N N . LEU A 1 114 ? 11.931 0.672 -9.844 1.00 95.94 114 LEU A N 1
ATOM 870 C CA . LEU A 1 114 ? 12.435 2.017 -10.146 1.00 95.94 114 LEU A CA 1
ATOM 871 C C . LEU A 1 114 ? 13.461 2.004 -11.285 1.00 95.94 114 LEU A C 1
ATOM 873 O O . LEU A 1 114 ? 13.406 2.862 -12.166 1.00 95.94 114 LEU A O 1
ATOM 877 N N . HIS A 1 115 ? 14.366 1.024 -11.297 1.00 96.56 115 HIS A N 1
ATOM 878 C CA . HIS A 1 115 ? 15.357 0.882 -12.360 1.00 96.56 115 HIS A CA 1
ATOM 879 C C . HIS A 1 115 ? 14.713 0.566 -13.717 1.00 96.56 115 HIS A C 1
ATOM 881 O O . HIS A 1 115 ? 15.011 1.232 -14.706 1.00 96.56 115 HIS A O 1
ATOM 887 N N . LEU A 1 116 ? 13.774 -0.383 -13.772 1.00 96.31 116 LEU A N 1
ATOM 888 C CA . LEU A 1 116 ? 13.058 -0.721 -15.006 1.00 96.31 116 LEU A CA 1
ATOM 889 C C . LEU A 1 116 ? 12.212 0.451 -15.527 1.00 96.31 116 LEU A C 1
ATOM 891 O O . LEU A 1 116 ? 12.155 0.679 -16.738 1.00 96.31 116 LEU A O 1
ATOM 895 N N . ALA A 1 117 ? 11.595 1.224 -14.628 1.00 96.62 117 ALA A N 1
ATOM 896 C CA . ALA A 1 117 ? 10.888 2.450 -14.992 1.00 96.62 117 ALA A CA 1
ATOM 897 C C . ALA A 1 117 ? 11.845 3.499 -15.582 1.00 96.62 117 ALA A C 1
ATOM 899 O O . ALA A 1 117 ? 11.555 4.075 -16.629 1.00 96.62 117 ALA A O 1
ATOM 900 N N . MET A 1 118 ? 13.018 3.696 -14.968 1.00 96.06 118 MET A N 1
ATOM 901 C CA . MET A 1 118 ? 14.068 4.564 -15.508 1.00 96.06 118 MET A CA 1
ATOM 902 C C . MET A 1 118 ? 14.502 4.113 -16.908 1.00 96.06 118 MET A C 1
ATOM 904 O O . MET A 1 118 ? 14.527 4.934 -17.819 1.00 96.06 118 MET A O 1
ATOM 908 N N . MET A 1 119 ? 14.807 2.827 -17.108 1.00 94.56 119 MET A N 1
ATOM 909 C CA . MET A 1 119 ? 15.205 2.313 -18.423 1.00 94.56 119 MET A CA 1
ATOM 910 C C . MET A 1 119 ? 14.113 2.513 -19.480 1.00 94.56 119 MET A C 1
ATOM 912 O O . MET A 1 119 ? 14.419 2.896 -20.605 1.00 94.56 119 MET A O 1
ATOM 916 N N . SER A 1 120 ? 12.845 2.306 -19.115 1.00 93.12 120 SER A N 1
ATOM 917 C CA . SER A 1 120 ? 11.708 2.521 -20.022 1.00 93.12 120 SER A CA 1
ATOM 918 C C . SER A 1 120 ? 11.615 3.983 -20.469 1.00 93.12 120 SER A C 1
ATOM 920 O O . SER A 1 120 ? 11.441 4.250 -21.657 1.00 93.12 120 SER A O 1
ATOM 922 N N . ASN A 1 121 ? 11.819 4.929 -19.545 1.00 94.12 121 ASN A N 1
ATOM 923 C CA . ASN A 1 121 ? 11.857 6.358 -19.866 1.00 94.12 121 ASN A CA 1
ATOM 924 C C . ASN A 1 121 ? 13.032 6.702 -20.792 1.00 94.12 121 ASN A C 1
ATOM 926 O O . ASN A 1 121 ? 12.847 7.407 -21.781 1.00 94.12 121 ASN A O 1
ATOM 930 N N . LEU A 1 122 ? 14.229 6.169 -20.517 1.00 91.69 122 LEU A N 1
ATOM 931 C CA . LEU A 1 122 ? 15.401 6.380 -21.375 1.00 91.69 122 LEU A CA 1
ATOM 932 C C . LEU A 1 122 ? 15.169 5.831 -22.791 1.00 91.69 122 LEU A C 1
ATOM 934 O O . LEU A 1 122 ? 15.491 6.504 -23.767 1.00 91.69 122 LEU A O 1
ATOM 938 N N . MET A 1 123 ? 14.561 4.648 -22.914 1.00 88.69 123 MET A N 1
ATOM 939 C CA . MET A 1 123 ? 14.204 4.064 -24.208 1.00 88.69 123 MET A CA 1
ATOM 940 C C . MET A 1 123 ? 13.207 4.945 -24.968 1.00 88.69 123 MET A C 1
ATOM 942 O O . MET A 1 123 ? 13.341 5.132 -26.180 1.00 88.69 123 MET A O 1
ATOM 946 N N . GLU A 1 124 ? 12.209 5.500 -24.278 1.00 89.44 124 GLU A N 1
ATOM 947 C CA . GLU A 1 124 ? 11.236 6.400 -24.891 1.00 89.44 124 GLU A CA 1
ATOM 948 C C . GLU A 1 124 ? 11.897 7.699 -25.377 1.00 89.44 124 GLU A C 1
ATOM 950 O O . GLU A 1 124 ? 11.641 8.134 -26.503 1.00 89.44 124 GLU A O 1
ATOM 955 N N . GLU A 1 125 ? 12.796 8.284 -24.583 1.00 88.69 125 GLU A N 1
ATOM 956 C CA . GLU A 1 125 ? 13.590 9.453 -24.972 1.00 88.69 125 GLU A CA 1
ATOM 957 C C . GLU A 1 125 ? 14.429 9.176 -26.226 1.00 88.69 125 GLU A C 1
ATOM 959 O O . GLU A 1 125 ? 14.353 9.931 -27.200 1.00 88.69 125 GLU A O 1
ATOM 964 N N . THR A 1 126 ? 15.166 8.062 -26.251 1.00 83.69 126 THR A N 1
ATOM 965 C CA . THR A 1 126 ? 15.949 7.638 -27.420 1.00 83.69 126 THR A CA 1
ATOM 966 C C . THR A 1 126 ? 15.052 7.403 -28.634 1.00 83.69 126 THR A C 1
ATOM 968 O O . THR A 1 126 ? 15.353 7.874 -29.729 1.00 83.69 126 THR A O 1
ATOM 971 N N . SER A 1 127 ? 13.904 6.748 -28.451 1.00 84.19 127 SER A N 1
ATOM 972 C CA . SER A 1 127 ? 12.936 6.495 -29.525 1.00 84.19 127 SER A CA 1
ATOM 973 C C . SER A 1 127 ? 12.351 7.785 -30.104 1.00 84.19 127 SER A C 1
ATOM 975 O O . SER A 1 127 ? 12.071 7.860 -31.302 1.00 84.19 127 SER A O 1
ATOM 977 N N . ARG A 1 128 ? 12.130 8.809 -29.270 1.00 84.12 128 ARG A N 1
ATOM 978 C CA . ARG A 1 128 ? 11.702 10.143 -29.718 1.00 84.12 128 ARG A CA 1
ATOM 979 C C . ARG A 1 128 ? 12.820 10.842 -30.486 1.00 84.12 128 ARG A C 1
ATOM 981 O O . ARG A 1 128 ? 12.547 11.412 -31.540 1.00 84.12 128 ARG A O 1
ATOM 988 N N . HIS A 1 129 ? 14.061 10.755 -30.006 1.00 79.12 129 HIS A N 1
ATOM 989 C CA . HIS A 1 129 ? 15.218 11.330 -30.691 1.00 79.12 129 HIS A CA 1
ATOM 990 C C . HIS A 1 129 ? 15.412 10.708 -32.078 1.00 79.12 129 HIS A C 1
ATOM 992 O O . HIS A 1 129 ? 15.481 11.430 -33.068 1.00 79.12 129 HIS A O 1
ATOM 998 N N . VAL A 1 130 ? 15.362 9.379 -32.172 1.00 76.94 130 VAL A N 1
ATOM 999 C CA . VAL A 1 130 ? 15.398 8.639 -33.440 1.00 76.94 130 VAL A CA 1
ATOM 1000 C C . VAL A 1 130 ? 14.299 9.105 -34.397 1.00 76.94 130 VAL A C 1
ATOM 1002 O O . VAL A 1 130 ? 14.585 9.434 -35.544 1.00 76.94 130 VAL A O 1
ATOM 1005 N N . ARG A 1 131 ? 13.045 9.193 -33.933 1.00 77.19 131 ARG A N 1
ATOM 1006 C CA . ARG A 1 131 ? 11.925 9.666 -34.767 1.00 77.19 131 ARG A CA 1
ATOM 1007 C C . ARG A 1 131 ? 12.103 11.110 -35.237 1.00 77.19 131 ARG A C 1
ATOM 1009 O O . ARG A 1 131 ? 11.678 11.439 -36.341 1.00 77.19 131 ARG A O 1
ATOM 1016 N N . SER A 1 132 ? 12.739 11.959 -34.428 1.00 75.31 132 SER A N 1
ATOM 1017 C CA . SER A 1 132 ? 13.005 13.359 -34.780 1.00 75.31 132 SER A CA 1
ATOM 1018 C C . SER A 1 132 ? 14.022 13.527 -35.912 1.00 75.31 132 SER A C 1
ATOM 1020 O O . SER A 1 132 ? 14.020 14.563 -36.570 1.00 75.31 132 SER A O 1
ATOM 1022 N N . LEU A 1 133 ? 14.841 12.504 -36.186 1.00 69.62 133 LEU A N 1
ATOM 1023 C CA . LEU A 1 133 ? 15.769 12.494 -37.321 1.00 69.62 133 LEU A CA 1
ATOM 1024 C C . LEU A 1 133 ? 15.049 12.301 -38.675 1.00 69.62 133 LEU A C 1
ATOM 1026 O O . LEU A 1 133 ? 15.679 12.450 -39.718 1.00 69.62 133 LEU A O 1
ATOM 1030 N N . GLY A 1 134 ? 13.733 12.040 -38.669 1.00 59.97 134 GLY A N 1
ATOM 1031 C CA . GLY A 1 134 ? 12.914 11.847 -39.869 1.00 59.97 134 GLY A CA 1
ATOM 1032 C C . GLY A 1 134 ? 13.206 10.524 -40.594 1.00 59.97 134 GLY A C 1
ATOM 1033 O O . GLY A 1 134 ? 14.055 9.744 -40.157 1.00 59.97 134 GLY A O 1
ATOM 1034 N N . PRO A 1 135 ? 12.509 10.223 -41.706 1.00 57.69 135 PRO A N 1
ATOM 1035 C CA . PRO A 1 135 ? 12.947 9.165 -42.603 1.00 57.69 135 PRO A CA 1
ATOM 1036 C C . PRO A 1 135 ? 14.278 9.609 -43.220 1.00 57.69 135 PRO A C 1
ATOM 1038 O O . PRO A 1 135 ? 14.301 10.520 -44.048 1.00 57.69 135 PRO A O 1
ATOM 1041 N N . LEU A 1 136 ? 15.390 8.990 -42.811 1.00 51.09 136 LEU A N 1
ATOM 1042 C CA . LEU A 1 136 ? 16.653 9.059 -43.547 1.00 51.09 136 LEU A CA 1
ATOM 1043 C C . LEU A 1 136 ? 16.366 8.561 -44.975 1.00 51.09 136 LEU A C 1
ATOM 1045 O O . LEU A 1 136 ? 16.318 7.360 -45.237 1.00 51.09 136 LEU A O 1
ATOM 1049 N N . HIS A 1 137 ? 16.071 9.490 -45.882 1.00 42.16 137 HIS A N 1
ATOM 1050 C CA . HIS A 1 137 ? 15.682 9.204 -47.254 1.00 42.16 137 HIS A CA 1
ATOM 1051 C C . HIS A 1 137 ? 16.828 8.478 -47.959 1.00 42.16 137 HIS A C 1
ATOM 1053 O O . HIS A 1 137 ? 17.832 9.095 -48.288 1.00 42.16 137 HIS A O 1
ATOM 1059 N N . SER A 1 138 ? 16.652 7.173 -48.170 1.00 47.56 138 SER A N 1
ATOM 1060 C CA . SER A 1 138 ? 16.756 6.444 -49.449 1.00 47.56 138 SER A CA 1
ATOM 1061 C C . SER A 1 138 ? 18.003 6.594 -50.344 1.00 47.56 138 SER A C 1
ATOM 1063 O O . SER A 1 138 ? 18.061 5.913 -51.363 1.00 47.56 138 SER A O 1
ATOM 1065 N N . SER A 1 139 ? 18.988 7.437 -50.035 1.00 46.25 139 SER A N 1
ATOM 1066 C CA . SER A 1 139 ? 20.120 7.745 -50.923 1.00 46.25 139 SER A CA 1
ATOM 1067 C C . SER A 1 139 ? 21.424 7.065 -50.514 1.00 46.25 139 SER A C 1
ATOM 1069 O O . SER A 1 139 ? 22.326 6.926 -51.335 1.00 46.25 139 SER A O 1
ATOM 1071 N N . CYS A 1 140 ? 21.522 6.573 -49.282 1.00 43.53 140 CYS A N 1
ATOM 1072 C CA . CYS A 1 140 ? 22.666 5.803 -48.821 1.00 43.53 140 CYS A CA 1
ATOM 1073 C C . CYS A 1 140 ? 22.145 4.616 -48.017 1.00 43.53 140 CYS A C 1
ATOM 1075 O O . CYS A 1 140 ? 21.362 4.797 -47.091 1.00 43.53 140 CYS A O 1
ATOM 1077 N N . GLY A 1 141 ? 22.540 3.396 -48.383 1.00 46.25 141 GLY A N 1
ATOM 1078 C CA . GLY A 1 141 ? 22.059 2.133 -47.812 1.00 46.25 141 GLY A CA 1
ATOM 1079 C C . GLY A 1 141 ? 22.411 1.884 -46.337 1.00 46.25 141 GLY A C 1
ATOM 1080 O O . GLY A 1 141 ? 22.574 0.726 -45.953 1.00 46.25 141 GLY A O 1
ATOM 1081 N N . LEU A 1 142 ? 22.534 2.926 -45.506 1.00 45.34 142 LEU A N 1
ATOM 1082 C CA . LEU A 1 142 ? 22.515 2.817 -44.052 1.00 45.34 142 LEU A CA 1
ATOM 1083 C C . LEU A 1 142 ? 21.071 2.588 -43.598 1.00 45.34 142 LEU A C 1
ATOM 1085 O O . LEU A 1 142 ? 20.265 3.490 -43.402 1.00 45.34 142 LEU A O 1
ATOM 1089 N N . LYS A 1 143 ? 20.784 1.294 -43.536 1.00 50.53 143 LYS A N 1
ATOM 1090 C CA . LYS A 1 143 ? 19.505 0.627 -43.341 1.00 50.53 143 LYS A CA 1
ATOM 1091 C C . LYS A 1 143 ? 18.745 1.150 -42.116 1.00 50.53 143 LYS A C 1
ATOM 1093 O O . LYS A 1 143 ? 19.329 1.301 -41.045 1.00 50.53 143 LYS A O 1
ATOM 1098 N N . GLU A 1 144 ? 17.416 1.192 -42.221 1.00 49.84 144 GLU A N 1
ATOM 1099 C CA . GLU A 1 144 ? 16.482 1.074 -41.083 1.00 49.84 144 GLU A CA 1
ATOM 1100 C C . GLU A 1 144 ? 16.910 -0.011 -40.073 1.00 49.84 144 GLU A C 1
ATOM 1102 O O . GLU A 1 144 ? 16.664 0.125 -38.880 1.00 49.84 144 GLU A O 1
ATOM 1107 N N . ALA A 1 145 ? 17.637 -1.042 -40.525 1.00 48.91 145 ALA A N 1
ATOM 1108 C CA . ALA A 1 145 ? 18.231 -2.078 -39.683 1.00 48.91 145 ALA A CA 1
ATOM 1109 C C . ALA A 1 145 ? 19.244 -1.563 -38.635 1.00 48.91 145 ALA A C 1
ATOM 1111 O O . ALA A 1 145 ? 19.385 -2.194 -37.594 1.00 48.91 145 ALA A O 1
ATOM 1112 N N . THR A 1 146 ? 19.935 -0.438 -38.860 1.00 58.81 146 THR A N 1
ATOM 1113 C CA . THR A 1 146 ? 20.884 0.126 -37.876 1.00 58.81 146 THR A CA 1
ATOM 1114 C C . THR A 1 146 ? 20.151 0.859 -36.753 1.00 58.81 146 THR A C 1
ATOM 1116 O O . THR A 1 146 ? 20.547 0.775 -35.596 1.00 58.81 146 THR A O 1
ATOM 1119 N N . VAL A 1 147 ? 19.055 1.548 -37.081 1.00 60.81 147 VAL A N 1
ATOM 1120 C CA . VAL A 1 147 ? 18.208 2.257 -36.112 1.00 60.81 147 VAL A CA 1
ATOM 1121 C C . VAL A 1 147 ? 17.326 1.277 -35.329 1.00 60.81 147 VAL A C 1
ATOM 1123 O O . VAL A 1 147 ? 17.206 1.404 -34.112 1.00 60.81 147 VAL A O 1
ATOM 1126 N N . GLY A 1 148 ? 16.768 0.267 -36.007 1.00 63.75 148 GLY A N 1
ATOM 1127 C CA . GLY A 1 148 ? 16.081 -0.858 -35.366 1.00 63.75 148 GLY A CA 1
ATOM 1128 C C . GLY A 1 148 ? 17.010 -1.614 -34.417 1.00 63.75 148 GLY A C 1
ATOM 1129 O O . GLY A 1 148 ? 16.697 -1.734 -33.239 1.00 63.75 148 GLY A O 1
ATOM 1130 N N . GLY A 1 149 ? 18.217 -1.968 -34.876 1.00 71.56 149 GLY A N 1
ATOM 1131 C CA . GLY A 1 149 ? 19.205 -2.672 -34.052 1.00 71.56 149 GLY A CA 1
ATOM 1132 C C . GLY A 1 149 ? 19.641 -1.911 -32.793 1.00 71.56 149 GLY A C 1
ATOM 1133 O O . GLY A 1 149 ? 19.977 -2.525 -31.786 1.00 71.56 149 GLY A O 1
ATOM 1134 N N . VAL A 1 150 ? 19.595 -0.577 -32.819 1.00 71.31 150 VAL A N 1
ATOM 1135 C CA . VAL A 1 150 ? 19.881 0.283 -31.661 1.00 71.31 150 VAL A CA 1
ATOM 1136 C C . VAL A 1 150 ? 18.771 0.222 -30.604 1.00 71.31 150 VAL A C 1
ATOM 1138 O O . VAL A 1 150 ? 19.058 0.179 -29.408 1.00 71.31 150 VAL A O 1
ATOM 1141 N N . LEU A 1 151 ? 17.504 0.214 -31.025 1.00 77.12 151 LEU A N 1
ATOM 1142 C CA . LEU A 1 151 ? 16.375 0.057 -30.103 1.00 77.12 151 LEU A CA 1
ATOM 1143 C C . LEU A 1 151 ? 16.268 -1.387 -29.596 1.00 77.12 151 LEU A C 1
ATOM 1145 O O . LEU A 1 151 ? 15.942 -1.594 -28.427 1.00 77.12 151 LEU A O 1
ATOM 1149 N N . ASP A 1 152 ? 16.623 -2.364 -30.432 1.00 84.31 152 ASP A N 1
ATOM 1150 C CA . ASP A 1 152 ? 16.697 -3.777 -30.055 1.00 84.31 152 ASP A CA 1
ATOM 1151 C C . ASP A 1 152 ? 17.764 -4.014 -28.972 1.00 84.31 152 ASP A C 1
ATOM 1153 O O . ASP A 1 152 ? 17.514 -4.754 -28.022 1.00 84.31 152 ASP A O 1
ATOM 1157 N N . GLU A 1 153 ? 18.920 -3.339 -29.055 1.00 83.56 153 GLU A N 1
ATOM 1158 C CA . GLU A 1 153 ? 19.972 -3.370 -28.023 1.00 83.56 153 GLU A CA 1
ATOM 1159 C C . GLU A 1 153 ? 19.436 -2.869 -26.667 1.00 83.56 153 GLU A C 1
ATOM 1161 O O . GLU A 1 153 ? 19.653 -3.501 -25.629 1.00 83.56 153 GLU A O 1
ATOM 1166 N N . PHE A 1 154 ? 18.661 -1.778 -26.676 1.00 85.62 154 PHE A N 1
ATOM 1167 C CA . PHE A 1 154 ? 18.035 -1.230 -25.468 1.00 85.62 154 PHE A CA 1
ATOM 1168 C C . PHE A 1 154 ? 16.969 -2.167 -24.893 1.00 85.62 154 PHE A C 1
ATOM 1170 O O . PHE A 1 154 ? 16.950 -2.427 -23.687 1.00 85.62 154 PHE A O 1
ATOM 1177 N N . SER A 1 155 ? 16.102 -2.709 -25.753 1.00 88.38 155 SER A N 1
ATOM 1178 C CA . SER A 1 155 ? 15.064 -3.660 -25.349 1.00 88.38 155 SER A CA 1
ATOM 1179 C C . SER A 1 155 ? 15.671 -4.934 -24.758 1.00 88.38 155 SER A C 1
ATOM 1181 O O . SER A 1 155 ? 15.200 -5.419 -23.729 1.00 88.38 155 SER A O 1
ATOM 1183 N N . ALA A 1 156 ? 16.751 -5.449 -25.351 1.00 90.94 156 ALA A N 1
ATOM 1184 C CA . ALA A 1 156 ? 17.447 -6.632 -24.857 1.00 90.94 156 ALA A CA 1
ATOM 1185 C C . ALA A 1 156 ? 18.032 -6.414 -23.451 1.00 90.94 156 ALA A C 1
ATOM 1187 O O . ALA A 1 156 ? 17.932 -7.299 -22.595 1.00 90.94 156 ALA A O 1
ATOM 1188 N N . GLU A 1 157 ? 18.597 -5.232 -23.177 1.00 91.00 157 GLU A N 1
ATOM 1189 C CA . GLU A 1 157 ? 19.110 -4.912 -21.841 1.00 91.00 157 GLU A CA 1
ATOM 1190 C C . GLU A 1 157 ? 17.967 -4.739 -20.822 1.00 91.00 157 GLU A C 1
ATOM 1192 O O . GLU A 1 157 ? 18.098 -5.185 -19.679 1.00 91.00 157 GLU A O 1
ATOM 1197 N N . ILE A 1 158 ? 16.815 -4.177 -21.217 1.00 92.44 158 ILE A N 1
ATOM 1198 C CA . ILE A 1 158 ? 15.613 -4.135 -20.361 1.00 92.44 158 ILE A CA 1
ATOM 1199 C C . ILE A 1 158 ? 15.149 -5.554 -20.015 1.00 92.44 158 ILE A C 1
ATOM 1201 O O . ILE A 1 158 ? 14.900 -5.851 -18.845 1.00 92.44 158 ILE A O 1
ATOM 1205 N N . ASP A 1 159 ? 15.067 -6.450 -20.999 1.00 93.62 159 ASP A N 1
ATOM 1206 C CA . ASP A 1 159 ? 14.624 -7.832 -20.790 1.00 93.62 159 ASP A CA 1
ATOM 1207 C C . ASP A 1 159 ? 15.579 -8.621 -19.892 1.00 93.62 159 ASP A C 1
ATOM 1209 O O . ASP A 1 159 ? 15.146 -9.412 -19.048 1.00 93.62 159 ASP A O 1
ATOM 1213 N N . LYS A 1 160 ? 16.884 -8.380 -20.025 1.00 93.88 160 LYS A N 1
ATOM 1214 C CA . LYS A 1 160 ? 17.902 -8.939 -19.132 1.00 93.88 160 LYS A CA 1
ATOM 1215 C C . LYS A 1 160 ? 17.702 -8.469 -17.690 1.00 93.88 160 LYS A C 1
ATOM 1217 O O . LYS A 1 160 ? 17.676 -9.300 -16.784 1.00 93.88 160 LYS A O 1
ATOM 1222 N N . ASN A 1 161 ? 17.486 -7.172 -17.471 1.00 94.12 161 ASN A N 1
ATOM 1223 C CA . ASN A 1 161 ? 17.224 -6.622 -16.136 1.00 94.12 161 ASN A CA 1
ATOM 1224 C C . ASN A 1 161 ? 15.857 -7.058 -15.578 1.00 94.12 161 ASN A C 1
ATOM 1226 O O . ASN A 1 161 ? 15.701 -7.225 -14.368 1.00 94.12 161 ASN A O 1
ATOM 1230 N N . ARG A 1 162 ? 14.865 -7.322 -16.437 1.00 93.81 162 ARG A N 1
ATOM 1231 C CA . ARG A 1 162 ? 13.560 -7.866 -16.031 1.00 93.81 162 ARG A CA 1
ATOM 1232 C C . ARG A 1 162 ? 13.677 -9.291 -15.483 1.00 93.81 162 ARG A C 1
ATOM 1234 O O . ARG A 1 162 ? 12.995 -9.607 -14.508 1.00 93.81 162 ARG A O 1
ATOM 1241 N N . LYS A 1 163 ? 14.537 -10.122 -16.081 1.00 95.00 163 LYS A N 1
ATOM 1242 C CA . LYS A 1 163 ? 14.804 -11.510 -15.654 1.00 95.00 163 LYS A CA 1
ATOM 1243 C C . LYS A 1 163 ? 15.669 -11.614 -14.396 1.00 95.00 163 LYS A C 1
ATOM 1245 O O . LYS A 1 163 ? 15.741 -12.686 -13.816 1.00 95.00 163 LYS A O 1
ATOM 1250 N N . GLN A 1 164 ? 16.327 -10.530 -13.996 1.00 95.19 164 GLN A N 1
ATOM 1251 C CA . GLN A 1 164 ? 17.167 -10.505 -12.804 1.00 95.19 164 GLN A CA 1
ATOM 1252 C C . GLN A 1 164 ? 16.322 -10.462 -11.522 1.00 95.19 164 GLN A C 1
ATOM 1254 O O . GLN A 1 164 ? 15.299 -9.778 -11.484 1.00 95.19 164 GLN A O 1
ATOM 1259 N N . GLU A 1 165 ? 16.758 -11.139 -10.462 1.00 95.12 165 GLU A N 1
ATOM 1260 C CA . GLU A 1 165 ? 16.051 -11.155 -9.172 1.00 95.12 165 GLU A CA 1
ATOM 1261 C C . GLU A 1 165 ? 16.042 -9.783 -8.481 1.00 95.12 165 GLU A C 1
ATOM 1263 O O . GLU A 1 165 ? 16.947 -8.961 -8.660 1.00 95.12 165 GLU A O 1
ATOM 1268 N N . ALA A 1 166 ? 15.004 -9.518 -7.686 1.00 95.00 166 ALA A N 1
ATOM 1269 C CA . ALA A 1 166 ? 14.824 -8.237 -7.000 1.00 95.00 166 ALA A CA 1
ATOM 1270 C C . ALA A 1 166 ? 15.963 -7.943 -6.009 1.00 95.00 166 ALA A C 1
ATOM 1272 O O . ALA A 1 166 ? 16.482 -6.825 -5.956 1.00 95.00 166 ALA A O 1
ATOM 1273 N N . GLU A 1 167 ? 16.404 -8.966 -5.283 1.00 94.75 167 GLU A N 1
ATOM 1274 C CA . GLU A 1 167 ? 17.459 -8.924 -4.271 1.00 94.75 167 GLU A CA 1
ATOM 1275 C C . GLU A 1 167 ? 18.792 -8.465 -4.857 1.00 94.75 167 GLU A C 1
ATOM 1277 O O . GLU A 1 167 ? 19.558 -7.768 -4.190 1.00 94.75 167 GLU A O 1
ATOM 1282 N N . TRP A 1 168 ? 19.053 -8.790 -6.125 1.00 96.56 168 TRP A N 1
ATOM 1283 C CA . TRP A 1 168 ? 20.276 -8.375 -6.802 1.00 96.56 168 TRP A CA 1
ATOM 1284 C C . TRP A 1 168 ? 20.393 -6.844 -6.872 1.00 96.56 168 TRP A C 1
ATOM 1286 O O . TRP A 1 168 ? 21.485 -6.312 -6.671 1.00 96.56 168 TRP A O 1
ATOM 1296 N N . PHE A 1 169 ? 19.274 -6.132 -7.068 1.00 96.62 169 PHE A N 1
ATOM 1297 C CA . PHE A 1 169 ? 19.210 -4.661 -7.088 1.00 96.62 169 PHE A CA 1
ATOM 1298 C C . PHE A 1 169 ? 19.257 -4.028 -5.686 1.00 96.62 169 PHE A C 1
ATOM 1300 O O . PHE A 1 169 ? 19.466 -2.819 -5.555 1.00 96.62 169 PHE A O 1
ATOM 1307 N N . ASN A 1 170 ? 19.085 -4.815 -4.622 1.00 95.75 170 ASN A N 1
ATOM 1308 C CA . ASN A 1 170 ? 19.184 -4.330 -3.243 1.00 95.75 170 ASN A CA 1
ATOM 1309 C C . ASN A 1 170 ? 20.631 -4.245 -2.739 1.00 95.75 170 ASN A C 1
ATOM 1311 O O . ASN A 1 170 ? 20.882 -3.645 -1.698 1.00 95.75 170 ASN A O 1
ATOM 1315 N N . ILE A 1 171 ? 21.593 -4.742 -3.520 1.00 96.75 171 ILE A N 1
ATOM 1316 C CA . ILE A 1 171 ? 23.023 -4.541 -3.290 1.00 96.75 171 ILE A CA 1
ATOM 1317 C C . ILE A 1 171 ? 23.457 -3.247 -3.992 1.00 96.75 171 ILE A C 1
ATOM 1319 O O . ILE A 1 171 ? 23.382 -3.138 -5.215 1.00 96.75 171 ILE A O 1
ATOM 1323 N N . ASP A 1 172 ? 23.949 -2.266 -3.231 1.00 96.00 172 ASP A N 1
ATOM 1324 C CA . ASP A 1 172 ? 24.278 -0.928 -3.752 1.00 96.00 172 ASP A CA 1
ATOM 1325 C C . ASP A 1 172 ? 25.293 -0.951 -4.908 1.00 96.00 172 ASP A C 1
ATOM 1327 O O . ASP A 1 172 ? 25.156 -0.190 -5.868 1.00 96.00 172 ASP A O 1
ATOM 1331 N N . GLY A 1 173 ? 26.285 -1.847 -4.854 1.00 97.25 173 GLY A N 1
ATOM 1332 C CA . GLY A 1 173 ? 27.271 -2.020 -5.928 1.00 97.25 173 GLY A CA 1
ATOM 1333 C C . GLY A 1 173 ? 26.636 -2.456 -7.251 1.00 97.25 173 GLY A C 1
ATOM 1334 O O . GLY A 1 173 ? 26.893 -1.847 -8.291 1.00 97.25 173 GLY A O 1
ATOM 1335 N N . ASN A 1 174 ? 25.746 -3.447 -7.194 1.00 96.94 174 ASN A N 1
ATOM 1336 C CA . ASN A 1 174 ? 25.012 -3.960 -8.351 1.00 96.94 174 ASN A CA 1
ATOM 1337 C C . ASN A 1 174 ? 24.050 -2.910 -8.912 1.00 96.94 174 ASN A C 1
ATOM 1339 O O . ASN A 1 174 ? 23.994 -2.687 -10.118 1.00 96.94 174 ASN A O 1
ATOM 1343 N N . TYR A 1 175 ? 23.325 -2.218 -8.030 1.00 96.81 175 TYR A N 1
ATOM 1344 C CA . TYR A 1 175 ? 22.386 -1.171 -8.422 1.00 96.81 175 TYR A CA 1
ATOM 1345 C C . TYR A 1 175 ? 23.090 -0.011 -9.131 1.00 96.81 175 TYR A C 1
ATOM 1347 O O . TYR A 1 175 ? 22.656 0.436 -10.194 1.00 96.81 175 TYR A O 1
ATOM 1355 N N . ARG A 1 176 ? 24.227 0.438 -8.581 1.00 97.19 176 ARG A N 1
ATOM 1356 C CA . ARG A 1 176 ? 25.084 1.446 -9.212 1.00 97.19 176 ARG A CA 1
ATOM 1357 C C . ARG A 1 176 ? 25.567 0.984 -10.582 1.00 97.19 176 ARG A C 1
ATOM 1359 O O . ARG A 1 176 ? 25.535 1.771 -11.524 1.00 97.19 176 ARG A O 1
ATOM 1366 N N . GLN A 1 177 ? 26.012 -0.267 -10.692 1.00 95.94 177 GLN A N 1
ATOM 1367 C CA . GLN A 1 177 ? 26.443 -0.835 -11.965 1.00 95.94 177 GLN A CA 1
ATOM 1368 C C . GLN A 1 177 ? 25.307 -0.811 -12.992 1.00 95.94 177 GLN A C 1
ATOM 1370 O O . GLN A 1 177 ? 25.512 -0.301 -14.087 1.00 95.94 177 GLN A O 1
ATOM 1375 N N . ALA A 1 178 ? 24.111 -1.279 -12.630 1.00 95.56 178 ALA A N 1
ATOM 1376 C CA . ALA A 1 178 ? 22.957 -1.313 -13.527 1.00 95.56 178 ALA A CA 1
ATOM 1377 C C . ALA A 1 178 ? 22.544 0.087 -14.008 1.00 95.56 178 ALA A C 1
ATOM 1379 O O . ALA A 1 178 ? 22.322 0.297 -15.200 1.00 95.56 178 ALA A O 1
ATOM 1380 N N . ILE A 1 179 ? 22.508 1.074 -13.103 1.00 95.62 179 ILE A N 1
ATOM 1381 C CA . ILE A 1 179 ? 22.252 2.478 -13.459 1.00 95.62 179 ILE A CA 1
ATOM 1382 C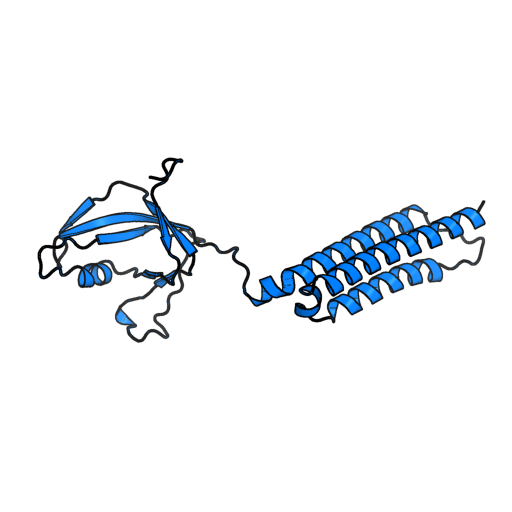 C . ILE A 1 179 ? 23.298 2.993 -14.447 1.00 95.62 179 ILE A C 1
ATOM 1384 O O . ILE A 1 179 ? 22.934 3.579 -15.466 1.00 95.62 179 ILE A O 1
ATOM 1388 N N . ASN A 1 180 ? 24.583 2.775 -14.159 1.00 96.31 180 ASN A N 1
ATOM 1389 C CA . ASN A 1 180 ? 25.662 3.232 -15.028 1.00 96.31 180 ASN A CA 1
ATOM 1390 C C . ASN A 1 180 ? 25.564 2.584 -16.408 1.00 96.31 180 ASN A C 1
ATOM 1392 O O . ASN A 1 180 ? 25.597 3.297 -17.401 1.00 96.31 180 ASN A O 1
ATOM 1396 N N . THR A 1 181 ? 25.336 1.270 -16.477 1.00 93.69 181 THR A N 1
ATOM 1397 C CA . THR A 1 181 ? 25.139 0.559 -17.745 1.00 93.69 181 THR A CA 1
ATOM 1398 C C . THR A 1 181 ? 23.967 1.131 -18.543 1.00 93.69 181 THR A C 1
ATOM 1400 O O . THR A 1 181 ? 24.117 1.358 -19.739 1.00 93.69 181 THR A O 1
ATOM 1403 N N . ALA A 1 182 ? 22.831 1.436 -17.907 1.00 93.19 182 ALA A N 1
ATOM 1404 C CA . ALA A 1 182 ? 21.686 2.038 -18.596 1.00 93.19 182 ALA A CA 1
ATOM 1405 C C . ALA A 1 182 ? 21.995 3.446 -19.148 1.00 93.19 182 ALA A C 1
ATOM 1407 O O . ALA A 1 182 ? 21.588 3.786 -20.261 1.00 93.19 182 ALA A O 1
ATOM 1408 N N . ILE A 1 183 ? 22.732 4.266 -18.391 1.00 93.56 183 ILE A N 1
ATOM 1409 C CA . ILE A 1 183 ? 23.147 5.610 -18.821 1.00 93.56 183 ILE A CA 1
ATOM 1410 C C . ILE A 1 183 ? 24.183 5.529 -19.948 1.00 93.56 183 ILE A C 1
ATOM 1412 O O . ILE A 1 183 ? 24.064 6.245 -20.944 1.00 93.56 183 ILE A O 1
ATOM 1416 N N . ASP A 1 184 ? 25.184 4.664 -19.806 1.00 92.44 184 ASP A N 1
ATOM 1417 C CA . ASP A 1 184 ? 26.242 4.466 -20.795 1.00 92.44 184 ASP A CA 1
ATOM 1418 C C . ASP A 1 184 ? 25.675 3.907 -22.102 1.00 92.44 184 ASP A C 1
ATOM 1420 O O . ASP A 1 184 ? 26.089 4.337 -23.178 1.00 92.44 184 ASP A O 1
ATOM 1424 N N . LEU A 1 185 ? 24.665 3.034 -22.026 1.00 88.81 185 LEU A N 1
ATOM 1425 C CA . LEU A 1 185 ? 23.942 2.537 -23.193 1.00 88.81 185 LEU A CA 1
ATOM 1426 C C . LEU A 1 185 ? 23.248 3.676 -23.948 1.00 88.81 185 LEU A C 1
ATOM 1428 O O . LEU A 1 185 ? 23.450 3.823 -25.154 1.00 88.81 185 LEU A O 1
ATOM 1432 N N . LYS A 1 186 ? 22.496 4.538 -23.247 1.00 88.25 186 LYS A N 1
ATOM 1433 C CA . LYS A 1 186 ? 21.875 5.720 -23.866 1.00 88.25 186 LYS A CA 1
ATOM 1434 C C . LYS A 1 186 ? 22.921 6.621 -24.530 1.00 88.25 186 LYS A C 1
ATOM 1436 O O . LYS A 1 186 ? 22.750 6.996 -25.687 1.00 88.25 186 LYS A O 1
ATOM 1441 N N . ARG A 1 187 ? 24.013 6.937 -23.828 1.00 87.75 187 ARG A N 1
ATOM 1442 C CA . ARG A 1 187 ? 25.102 7.776 -24.362 1.00 87.75 187 ARG A CA 1
ATOM 1443 C C . ARG A 1 187 ? 25.757 7.157 -25.591 1.00 87.75 187 ARG A C 1
ATOM 1445 O O . ARG A 1 187 ? 25.996 7.848 -26.575 1.00 87.75 187 ARG A O 1
ATOM 1452 N N . GLY A 1 188 ? 26.030 5.855 -25.550 1.00 84.31 188 GLY A N 1
ATOM 1453 C CA . GLY A 1 188 ? 26.594 5.119 -26.677 1.00 84.31 188 GLY A CA 1
ATOM 1454 C C . GLY A 1 188 ? 25.692 5.193 -27.906 1.00 84.31 188 GLY A C 1
ATOM 1455 O O . GLY A 1 188 ? 26.178 5.380 -29.020 1.00 84.31 188 GLY A O 1
ATOM 1456 N N . ILE A 1 189 ? 24.377 5.116 -27.704 1.00 80.56 189 ILE A N 1
ATOM 1457 C CA . ILE A 1 189 ? 23.389 5.262 -28.772 1.00 80.56 189 ILE A CA 1
ATOM 1458 C C . ILE A 1 189 ? 23.360 6.689 -29.325 1.00 80.56 189 ILE A C 1
ATOM 1460 O O . ILE A 1 189 ? 23.401 6.860 -30.541 1.00 80.56 189 ILE A O 1
ATOM 1464 N N . GLU A 1 190 ? 23.337 7.709 -28.469 1.00 79.25 190 GLU A N 1
ATOM 1465 C CA . GLU A 1 190 ? 23.385 9.113 -28.898 1.00 79.25 190 GLU A CA 1
ATOM 1466 C C . GLU A 1 190 ? 24.643 9.407 -29.733 1.00 79.25 190 GLU A C 1
ATOM 1468 O O . GLU A 1 190 ? 24.535 10.013 -30.798 1.00 79.25 190 GLU A O 1
ATOM 1473 N N . CYS A 1 191 ? 25.810 8.891 -29.327 1.00 81.25 191 CYS A N 1
ATOM 1474 C CA . CYS A 1 191 ? 27.051 8.995 -30.103 1.00 81.25 191 CYS A CA 1
ATOM 1475 C C . CYS A 1 191 ? 26.970 8.274 -31.460 1.00 81.25 191 CYS A C 1
ATOM 1477 O O . CYS A 1 191 ? 27.425 8.802 -32.474 1.00 81.25 191 CYS A O 1
ATOM 1479 N N . LYS A 1 192 ? 26.387 7.066 -31.517 1.00 77.81 192 LYS A N 1
ATOM 1480 C CA . LYS A 1 192 ? 26.171 6.357 -32.793 1.00 77.81 192 LYS A CA 1
ATOM 1481 C C . LYS A 1 192 ? 25.269 7.188 -33.719 1.00 77.81 192 LYS A C 1
ATOM 1483 O O . LYS A 1 192 ? 25.566 7.316 -34.903 1.00 77.81 192 LYS A O 1
ATOM 1488 N N . LEU A 1 193 ? 24.199 7.782 -33.184 1.00 75.06 193 LEU A N 1
ATOM 1489 C CA . LEU A 1 193 ? 23.264 8.617 -33.946 1.00 75.06 193 LEU A CA 1
ATOM 1490 C C . LEU A 1 193 ? 23.898 9.932 -34.427 1.00 75.06 193 LEU A C 1
ATOM 1492 O O . LEU A 1 193 ? 23.628 10.348 -35.554 1.00 75.06 193 LEU A O 1
ATOM 1496 N N . SER A 1 194 ? 24.764 10.571 -33.632 1.00 75.00 194 SER A N 1
ATOM 1497 C CA . SER A 1 194 ? 25.466 11.791 -34.054 1.00 75.00 194 SER A CA 1
ATOM 1498 C C . SER A 1 194 ? 26.456 11.527 -35.190 1.00 75.00 194 SER A C 1
ATOM 1500 O O . SER A 1 194 ? 26.462 12.271 -36.167 1.00 75.00 194 SER A O 1
ATOM 1502 N N . LEU A 1 195 ? 27.222 10.431 -35.123 1.00 72.75 195 LEU A N 1
ATOM 1503 C CA . LEU A 1 195 ? 28.141 10.028 -36.197 1.00 72.75 195 LEU A CA 1
ATOM 1504 C C . LEU A 1 195 ? 27.399 9.741 -37.509 1.00 72.75 195 LEU A C 1
ATOM 1506 O O . LEU A 1 195 ? 27.846 10.137 -38.584 1.00 72.75 195 LEU A O 1
ATOM 1510 N N . LEU A 1 196 ? 26.231 9.094 -37.431 1.00 67.19 196 LEU A N 1
ATOM 1511 C CA . LEU A 1 196 ? 25.381 8.851 -38.601 1.00 67.19 196 LEU A CA 1
ATOM 1512 C C . LEU A 1 196 ? 24.906 10.151 -39.261 1.00 67.19 196 LEU A C 1
ATOM 1514 O O . LEU A 1 196 ? 24.731 10.180 -40.475 1.00 67.19 196 LEU A O 1
ATOM 1518 N N . ARG A 1 197 ? 24.720 11.221 -38.482 1.00 66.06 197 ARG A N 1
ATOM 1519 C CA . ARG A 1 197 ? 24.324 12.541 -38.984 1.00 66.06 197 ARG A CA 1
ATOM 1520 C C . ARG A 1 197 ? 25.475 13.273 -39.676 1.00 66.06 197 ARG A C 1
ATOM 1522 O O . ARG A 1 197 ? 25.248 13.902 -40.704 1.00 66.06 197 ARG A O 1
ATOM 1529 N N . GLU A 1 198 ? 26.688 13.192 -39.133 1.00 64.25 198 GLU A N 1
ATOM 1530 C CA . GLU A 1 198 ? 27.882 13.837 -39.706 1.00 64.25 198 GLU A CA 1
ATOM 1531 C C . GLU A 1 198 ? 28.277 13.233 -41.058 1.00 64.25 198 GLU A C 1
ATOM 1533 O O . GLU A 1 198 ? 28.668 13.960 -41.960 1.00 64.25 198 GLU A O 1
ATOM 1538 N N . HIS A 1 199 ? 28.089 11.923 -41.247 1.00 59.31 199 HIS A N 1
ATOM 1539 C CA . HIS A 1 199 ? 28.324 11.257 -42.534 1.00 59.31 199 HIS A CA 1
ATOM 1540 C C . HIS A 1 199 ? 27.280 11.577 -43.626 1.00 59.31 199 HIS A C 1
ATOM 1542 O O . HIS A 1 199 ? 27.413 11.082 -44.747 1.00 59.31 199 HIS A O 1
ATOM 1548 N N . GLN A 1 200 ? 26.237 12.357 -43.317 1.00 52.81 200 GLN A N 1
ATOM 1549 C CA . GLN A 1 200 ? 25.195 12.773 -44.266 1.00 52.81 200 GLN A CA 1
ATOM 1550 C C . GLN A 1 200 ? 25.315 14.227 -44.753 1.00 52.81 200 GLN A C 1
ATOM 1552 O O . GLN A 1 200 ? 24.535 14.613 -45.626 1.00 52.81 200 GLN A O 1
ATOM 1557 N N . GLN A 1 201 ? 26.244 15.022 -44.205 1.00 46.69 201 GLN A N 1
ATOM 1558 C CA . GLN A 1 201 ? 26.582 16.373 -44.688 1.00 46.69 201 GLN A CA 1
ATOM 1559 C C . GLN A 1 201 ? 27.788 16.334 -45.625 1.00 46.69 201 GLN A C 1
ATOM 1561 O O . GLN A 1 201 ? 27.782 17.136 -46.585 1.00 46.69 201 GLN A O 1
#

Radius of gyration: 30.24 Å; chains: 1; bounding box: 54×40×92 Å

Sequence (201 aa):
SDQNGCKGVVEYGLMSTTTARDMATKYSLSKDGKRATVFEIEVGQVDRGANIRWCSQHPEEEEIVMPPLSNLEITGPAKMEVTTHGTVMVVPMRVNVNLKSLTMDELAARRKNLHLAMMSNLMEETSRHVRSLGPLHSSCGLKEATVGGVLDEFSAEIDKNRKQEAEWFNIDGNYRQAINTAIDLKRGIECKLSLLREHQQ